Protein AF-A0A4Q5RK97-F1 (afdb_monomer_lite)

pLDDT: mean 91.71, std 7.42, range [58.69, 98.62]

Structure (mmCIF, N/CA/C/O backbone):
data_AF-A0A4Q5RK97-F1
#
_entry.id   AF-A0A4Q5RK97-F1
#
loop_
_atom_site.group_PDB
_atom_site.id
_atom_site.type_symbol
_atom_site.label_atom_id
_atom_site.label_alt_id
_atom_site.label_comp_id
_atom_site.label_asym_id
_atom_site.label_entity_id
_atom_site.label_seq_id
_atom_site.pdbx_PDB_ins_code
_atom_site.Cartn_x
_atom_site.Cartn_y
_atom_site.Cartn_z
_atom_site.occupancy
_atom_site.B_iso_or_equiv
_atom_site.auth_seq_id
_atom_site.auth_comp_id
_atom_site.auth_asym_id
_atom_site.auth_atom_id
_atom_site.pdbx_PDB_model_num
ATOM 1 N N . PHE A 1 1 ? -14.086 -3.048 24.360 1.00 92.25 1 PHE A N 1
ATOM 2 C CA . PHE A 1 1 ? -13.828 -1.598 24.345 1.00 92.25 1 PHE A CA 1
ATOM 3 C C . PHE A 1 1 ? -14.640 -0.960 25.454 1.00 92.25 1 PHE A C 1
ATOM 5 O O . PHE A 1 1 ? -15.737 -1.448 25.703 1.00 92.25 1 PHE A O 1
ATOM 12 N N . VAL A 1 2 ? -14.137 0.101 26.084 1.00 96.00 2 VAL A N 1
ATOM 13 C CA . VAL A 1 2 ? -14.993 1.064 26.801 1.00 96.00 2 VAL A CA 1
ATOM 14 C C . VAL A 1 2 ? -15.374 2.150 25.801 1.00 96.00 2 VAL A C 1
ATOM 16 O O . VAL A 1 2 ? -14.506 2.613 25.063 1.00 96.00 2 VAL A O 1
ATOM 19 N N . ILE A 1 3 ? -16.655 2.503 25.733 1.00 95.81 3 ILE A N 1
ATOM 20 C CA . ILE A 1 3 ? -17.158 3.592 24.890 1.00 95.81 3 ILE A CA 1
ATOM 21 C C . ILE A 1 3 ? -17.692 4.661 25.830 1.00 95.81 3 ILE A C 1
ATOM 23 O O . ILE A 1 3 ? -18.534 4.348 26.669 1.00 95.81 3 ILE A O 1
ATOM 27 N N . GLY A 1 4 ? -17.207 5.886 25.690 1.00 94.00 4 GLY A N 1
ATOM 28 C CA . GLY A 1 4 ? -17.603 6.987 26.557 1.00 94.00 4 GLY A CA 1
ATOM 29 C C . GLY A 1 4 ? -17.207 8.333 25.976 1.00 94.00 4 GLY A C 1
ATOM 30 O O . GLY A 1 4 ? -16.441 8.393 25.012 1.00 94.00 4 GLY A O 1
ATOM 31 N N . ASP A 1 5 ? -17.773 9.399 26.520 1.00 93.25 5 ASP A N 1
ATOM 32 C CA . ASP A 1 5 ? -17.570 10.779 26.079 1.00 93.25 5 ASP A CA 1
ATOM 33 C C . ASP A 1 5 ? -16.537 11.530 26.929 1.00 93.25 5 ASP A C 1
ATOM 35 O O . ASP A 1 5 ? -16.051 12.583 26.518 1.00 93.25 5 ASP A O 1
ATOM 39 N N . ARG A 1 6 ? -16.122 10.969 28.072 1.00 92.12 6 ARG A N 1
ATOM 40 C CA . ARG A 1 6 ? -15.153 11.584 28.984 1.00 92.12 6 ARG A CA 1
ATOM 41 C C . ARG A 1 6 ? -13.773 10.966 28.846 1.00 92.12 6 ARG A C 1
ATOM 43 O O . ARG A 1 6 ? -13.616 9.766 28.619 1.00 92.12 6 ARG A O 1
ATOM 50 N N . ILE A 1 7 ? -12.741 11.759 29.121 1.00 90.94 7 ILE A N 1
ATOM 51 C CA . ILE A 1 7 ? -11.369 11.234 29.201 1.00 90.94 7 ILE A CA 1
ATOM 52 C C . ILE A 1 7 ? -11.205 10.219 30.354 1.00 90.94 7 ILE A C 1
ATOM 54 O O . ILE A 1 7 ? -10.368 9.316 30.290 1.00 90.94 7 ILE A O 1
ATOM 58 N N . THR A 1 8 ? -12.056 10.285 31.383 1.00 92.56 8 THR A N 1
ATOM 59 C CA . THR A 1 8 ? -12.103 9.289 32.464 1.00 92.56 8 THR A CA 1
ATOM 60 C C . THR A 1 8 ? -12.578 7.913 31.990 1.00 92.56 8 THR A C 1
ATOM 62 O O . THR A 1 8 ? -12.157 6.906 32.558 1.00 92.56 8 THR A O 1
ATOM 65 N N . ASP A 1 9 ? -13.351 7.824 30.905 1.00 94.00 9 ASP A N 1
ATOM 66 C CA . ASP A 1 9 ? -13.709 6.544 30.281 1.00 94.00 9 ASP A CA 1
ATOM 67 C C . ASP A 1 9 ? -12.498 5.907 29.580 1.00 94.00 9 ASP A C 1
ATOM 69 O O . ASP A 1 9 ? -12.321 4.684 29.598 1.00 94.00 9 ASP A O 1
ATOM 73 N N . VAL A 1 10 ? -11.605 6.732 29.021 1.00 93.25 10 VAL A N 1
ATOM 74 C CA . VAL A 1 10 ? -10.314 6.280 28.474 1.00 93.25 10 VAL A CA 1
ATOM 75 C C . VAL A 1 10 ? -9.415 5.756 29.594 1.00 93.25 10 VAL A C 1
ATOM 77 O O . VAL A 1 10 ? -8.810 4.689 29.456 1.00 93.25 10 VAL A O 1
ATOM 80 N N . GLN A 1 11 ? -9.378 6.452 30.735 1.00 92.81 11 GLN A N 1
ATOM 81 C CA . GLN A 1 11 ? -8.688 5.979 31.937 1.00 92.81 11 GLN A CA 1
ATOM 82 C C . GLN A 1 11 ? -9.277 4.655 32.444 1.00 92.81 11 GLN A C 1
ATOM 84 O O . GLN A 1 11 ? -8.530 3.739 32.788 1.00 92.81 11 GLN A O 1
ATOM 89 N N . LEU A 1 12 ? -10.606 4.515 32.464 1.00 94.00 12 LEU A N 1
ATOM 90 C CA . LEU A 1 12 ? -11.263 3.262 32.830 1.00 94.00 12 LEU A CA 1
ATOM 91 C C . LEU A 1 12 ? -10.849 2.130 31.883 1.00 94.00 12 LEU A C 1
ATOM 93 O O . LEU A 1 12 ? -10.508 1.044 32.349 1.00 94.00 12 LEU A O 1
ATOM 97 N N . ALA A 1 13 ? -10.807 2.381 30.571 1.00 95.38 13 ALA A N 1
ATOM 98 C CA . ALA A 1 13 ? -10.341 1.399 29.595 1.00 95.38 13 ALA A CA 1
ATOM 99 C C . ALA A 1 13 ? -8.912 0.928 29.898 1.00 95.38 13 ALA A C 1
ATOM 101 O O . ALA A 1 13 ? -8.664 -0.281 29.926 1.00 95.38 13 ALA A O 1
ATOM 102 N N . LYS A 1 14 ? -8.007 1.876 30.193 1.00 94.00 14 LYS A N 1
ATOM 103 C CA . LYS A 1 14 ? -6.621 1.601 30.601 1.00 94.00 14 LYS A CA 1
ATOM 104 C C . LYS A 1 14 ? -6.581 0.711 31.840 1.00 94.00 14 LYS A C 1
ATOM 106 O O . LYS A 1 14 ? -5.914 -0.319 31.822 1.00 94.00 14 LYS A O 1
ATOM 111 N N . ASN A 1 15 ? -7.329 1.079 32.881 1.00 93.94 15 ASN A N 1
ATOM 112 C CA . ASN A 1 15 ? -7.384 0.346 34.148 1.00 93.94 15 ASN A CA 1
ATOM 113 C C . ASN A 1 15 ? -7.921 -1.082 33.969 1.00 93.94 15 ASN A C 1
ATOM 115 O O . ASN A 1 15 ? -7.490 -1.997 34.663 1.00 93.94 15 ASN A O 1
ATOM 119 N N . LEU A 1 16 ? -8.836 -1.280 33.016 1.00 95.56 16 LEU A N 1
ATOM 120 C CA . LEU A 1 16 ? -9.373 -2.590 32.646 1.00 95.56 16 LEU A CA 1
ATOM 121 C C . LEU A 1 16 ? -8.470 -3.375 31.675 1.00 95.56 16 LEU A C 1
ATOM 123 O O . LEU A 1 16 ? -8.806 -4.502 31.316 1.00 95.56 16 LEU A O 1
ATOM 127 N N . GLY A 1 17 ? -7.354 -2.800 31.213 1.00 93.69 17 GLY A N 1
ATOM 128 C CA . GLY A 1 17 ? -6.458 -3.431 30.240 1.00 93.69 17 GLY A CA 1
ATOM 129 C C . GLY A 1 17 ? -7.054 -3.563 28.834 1.00 93.69 17 GLY A C 1
ATOM 130 O O . GLY A 1 17 ? -6.635 -4.425 28.063 1.00 93.69 17 GLY A O 1
ATOM 131 N N . CYS A 1 18 ? -8.042 -2.736 28.480 1.00 94.69 18 CYS A N 1
ATOM 132 C CA . CYS A 1 18 ? -8.705 -2.763 27.176 1.00 94.69 18 CYS A CA 1
ATOM 133 C C . CYS A 1 18 ? -8.577 -1.418 26.436 1.00 94.69 18 CYS A C 1
ATOM 135 O O . CYS A 1 18 ? -8.040 -0.447 26.960 1.00 94.69 18 CYS A O 1
ATOM 137 N N . LYS A 1 19 ? -9.031 -1.357 25.177 1.00 94.81 19 LYS A N 1
ATOM 138 C CA . LYS A 1 19 ? -9.001 -0.125 24.367 1.00 94.81 19 LYS A CA 1
ATOM 139 C C . LYS A 1 19 ? -10.261 0.723 24.555 1.00 94.81 19 LYS A C 1
ATOM 141 O O . LYS A 1 19 ? -11.346 0.178 24.780 1.00 94.81 19 LYS A O 1
ATOM 146 N N . ALA A 1 20 ? -10.119 2.034 24.386 1.00 95.25 20 ALA A N 1
ATOM 147 C CA . ALA A 1 20 ? -11.217 2.996 24.452 1.00 95.25 20 ALA A CA 1
ATOM 148 C C . ALA A 1 20 ? -11.718 3.401 23.055 1.00 95.25 20 ALA A C 1
ATOM 150 O O . ALA A 1 20 ? -10.932 3.484 22.110 1.00 95.25 20 ALA A O 1
ATOM 151 N N . ILE A 1 21 ? -13.012 3.683 22.938 1.00 95.56 21 ILE A N 1
ATOM 152 C CA . ILE A 1 21 ? -13.597 4.474 21.853 1.00 95.56 21 ILE A CA 1
ATOM 153 C C . ILE A 1 21 ? -14.090 5.764 22.500 1.00 95.56 21 ILE A C 1
ATOM 155 O O . ILE A 1 21 ? -15.024 5.730 23.301 1.00 95.56 21 ILE A O 1
ATOM 159 N N . TRP A 1 22 ? -13.436 6.876 22.188 1.00 94.75 22 TRP A N 1
ATOM 160 C CA . TRP A 1 22 ? -13.721 8.160 22.808 1.00 94.75 22 TRP A CA 1
ATOM 161 C C . TRP A 1 22 ? -14.642 8.992 21.913 1.00 94.75 22 TRP A C 1
ATOM 163 O O . TRP A 1 22 ? -14.250 9.398 20.815 1.00 94.75 22 TRP A O 1
ATOM 173 N N . LEU A 1 23 ? -15.874 9.220 22.380 1.00 94.44 23 LEU A N 1
ATOM 174 C CA . LEU A 1 23 ? -16.843 10.129 21.773 1.00 94.44 23 LEU A CA 1
ATOM 175 C C . LEU A 1 23 ? -16.529 11.571 22.209 1.00 94.44 23 LEU A C 1
ATOM 177 O O . LEU A 1 23 ? -17.206 12.147 23.060 1.00 94.44 23 LEU A O 1
ATOM 181 N N . ASN A 1 24 ? -15.447 12.125 21.673 1.00 90.62 24 ASN A N 1
ATOM 182 C CA . ASN A 1 24 ? -14.877 13.394 22.102 1.00 90.62 24 ASN A CA 1
ATOM 183 C C . ASN A 1 24 ? -15.660 14.602 21.551 1.00 90.62 24 ASN A C 1
ATOM 185 O O . ASN A 1 24 ? -15.265 15.227 20.566 1.00 90.62 24 ASN A O 1
ATOM 189 N N . ASN A 1 25 ? -16.794 14.917 22.180 1.00 89.62 25 ASN A N 1
ATOM 190 C CA . ASN A 1 25 ? -17.551 16.145 21.905 1.00 89.62 25 ASN A CA 1
ATOM 191 C C . ASN A 1 25 ? -17.011 17.358 22.683 1.00 89.62 25 ASN A C 1
ATOM 193 O O . ASN A 1 25 ? -17.217 18.493 22.257 1.00 89.62 25 ASN A O 1
ATOM 197 N N . ASP A 1 26 ? -16.336 17.110 23.807 1.00 88.56 26 ASP A N 1
ATOM 198 C CA . ASP A 1 26 ? -15.700 18.110 24.665 1.00 88.56 26 ASP A CA 1
ATOM 199 C C . ASP A 1 26 ? -14.414 17.514 25.282 1.00 88.56 26 ASP A C 1
ATOM 201 O O . ASP A 1 26 ? -14.502 16.704 26.212 1.00 88.56 26 ASP A O 1
ATOM 205 N N . PRO A 1 27 ? -13.219 17.893 24.783 1.00 82.75 27 PRO A N 1
ATOM 206 C CA . PRO A 1 27 ? -11.948 17.325 25.237 1.00 82.75 27 PRO A CA 1
ATOM 207 C C . PRO A 1 27 ? -11.615 17.594 26.708 1.00 82.75 27 PRO A C 1
ATOM 209 O O . PRO A 1 27 ? -10.833 16.848 27.298 1.00 82.75 27 PRO A O 1
ATOM 212 N N . GLU A 1 28 ? -12.188 18.644 27.302 1.00 83.56 28 GLU A N 1
ATOM 213 C CA . GLU A 1 28 ? -11.919 19.043 28.689 1.00 83.56 28 GLU A CA 1
ATOM 214 C C . GLU A 1 28 ? -12.808 18.294 29.694 1.00 83.56 28 GLU A C 1
ATOM 216 O O . GLU A 1 28 ? -12.599 18.359 30.912 1.00 83.56 28 GLU A O 1
ATOM 221 N N . LEU A 1 29 ? -13.801 17.545 29.204 1.00 84.50 29 LEU A N 1
ATOM 222 C CA . LEU A 1 29 ? -14.784 16.876 30.041 1.00 84.50 29 LEU A CA 1
ATOM 223 C C . LEU A 1 29 ? -14.139 15.745 30.860 1.00 84.50 29 LEU A C 1
ATOM 225 O O . LEU A 1 29 ? -13.854 14.649 30.370 1.00 84.50 29 LEU A O 1
ATOM 229 N N . GLY A 1 30 ? -13.929 16.022 32.149 1.00 79.31 30 GLY A N 1
ATOM 230 C CA . GLY A 1 30 ? -13.267 15.116 33.092 1.00 79.31 30 GLY A CA 1
ATOM 231 C C . GLY A 1 30 ? -11.739 15.237 33.118 1.00 79.31 30 GLY A C 1
ATOM 232 O O . GLY A 1 30 ? -11.096 14.448 33.806 1.00 79.31 30 GLY A O 1
ATOM 233 N N . ALA A 1 31 ? -11.138 16.217 32.428 1.00 81.19 31 ALA A N 1
ATOM 234 C CA . ALA A 1 31 ? -9.681 16.390 32.380 1.00 81.19 31 ALA A CA 1
ATOM 235 C C . ALA A 1 31 ? -9.050 16.601 33.768 1.00 81.19 31 ALA A C 1
ATOM 237 O O . ALA A 1 31 ? -7.991 16.049 34.059 1.00 81.19 31 ALA A O 1
ATOM 238 N N . GLY A 1 32 ? -9.738 17.316 34.666 1.00 81.94 32 GLY A N 1
ATOM 239 C CA . GLY A 1 32 ? -9.288 17.529 36.048 1.00 81.94 32 GLY A CA 1
ATOM 240 C C . GLY A 1 32 ? -9.338 16.288 36.952 1.00 81.94 32 GLY A C 1
ATOM 241 O O . GLY A 1 32 ? -8.837 16.330 38.074 1.00 81.94 32 GLY A O 1
ATOM 242 N N . GLU A 1 33 ? -9.942 15.190 36.494 1.00 84.12 33 GLU A N 1
ATOM 243 C CA . GLU A 1 33 ? -10.096 13.946 37.261 1.00 84.12 33 GLU A CA 1
ATOM 244 C C . GLU A 1 33 ? -9.022 12.904 36.913 1.00 84.12 33 GLU A C 1
ATOM 246 O O . GLU A 1 33 ? -8.888 11.889 37.604 1.00 84.12 33 GLU A O 1
ATOM 251 N N . VAL A 1 34 ? -8.234 13.148 35.861 1.00 82.25 34 VAL A N 1
ATOM 252 C CA . VAL A 1 34 ? -7.231 12.203 35.373 1.00 82.25 34 VAL A CA 1
ATOM 253 C C . VAL A 1 34 ? -5.851 12.530 35.933 1.00 82.25 34 VAL A C 1
ATOM 255 O O . VAL A 1 34 ? -5.409 13.675 35.927 1.00 82.25 34 VAL A O 1
ATOM 258 N N . LYS A 1 35 ? -5.165 11.503 36.445 1.00 75.69 35 LYS A N 1
ATOM 259 C CA . LYS A 1 35 ? -3.825 11.625 37.049 1.00 75.69 35 LYS A CA 1
ATOM 260 C C . LYS A 1 35 ? -2.695 11.183 36.119 1.00 75.69 35 LYS A C 1
ATOM 262 O O . LYS A 1 35 ? -1.540 11.509 36.383 1.00 75.69 35 LYS A O 1
ATOM 267 N N . ASP A 1 36 ? -3.026 10.441 35.067 1.00 77.25 36 ASP A N 1
ATOM 268 C CA . ASP A 1 36 ? -2.059 9.908 34.111 1.00 77.25 36 ASP A CA 1
ATOM 269 C C . ASP A 1 36 ? -1.660 10.957 33.066 1.00 77.25 36 ASP A C 1
ATOM 271 O O . ASP A 1 36 ? -2.411 11.886 32.762 1.00 77.25 36 ASP A O 1
ATOM 275 N N . GLN A 1 37 ? -0.470 10.796 32.481 1.00 75.69 37 GLN A N 1
ATOM 276 C CA . GLN A 1 37 ? -0.012 11.664 31.397 1.00 75.69 37 GLN A CA 1
ATOM 277 C C . GLN A 1 37 ? -0.893 11.490 30.150 1.00 75.69 37 GLN A C 1
ATOM 279 O O . GLN A 1 37 ? -1.234 10.369 29.764 1.00 75.69 37 GLN A O 1
ATOM 284 N N . ALA A 1 38 ? -1.211 12.598 29.474 1.00 74.12 38 ALA A N 1
ATOM 285 C CA . ALA A 1 38 ? -2.080 12.608 28.293 1.00 74.12 38 ALA A CA 1
ATOM 286 C C . ALA A 1 38 ? -1.615 11.642 27.184 1.00 74.12 38 ALA A C 1
ATOM 288 O O . ALA A 1 38 ? -2.436 11.008 26.518 1.00 74.12 38 ALA A O 1
ATOM 289 N N . ASP A 1 39 ? -0.301 11.479 27.011 1.00 76.75 39 ASP A N 1
ATOM 290 C CA . ASP A 1 39 ? 0.265 10.595 25.989 1.00 76.75 39 ASP A CA 1
ATOM 291 C C . ASP A 1 39 ? 0.056 9.106 26.299 1.00 76.75 39 ASP A C 1
ATOM 293 O O . ASP A 1 39 ? -0.113 8.301 25.380 1.00 76.75 39 ASP A O 1
ATOM 297 N N . GLU A 1 40 ? -0.024 8.721 27.576 1.00 82.62 40 GLU A N 1
ATOM 298 C CA . GLU A 1 40 ? -0.337 7.340 27.949 1.00 82.62 40 GLU A CA 1
ATOM 299 C C . GLU A 1 40 ? -1.780 6.979 27.589 1.00 82.62 40 GLU A C 1
ATOM 301 O O . GLU A 1 40 ? -2.037 5.887 27.080 1.00 82.62 40 GLU A O 1
ATOM 306 N N . LEU A 1 41 ? -2.719 7.904 27.799 1.00 85.75 41 LEU A N 1
ATOM 307 C CA . LEU A 1 41 ? -4.137 7.702 27.490 1.00 85.75 41 LEU A CA 1
ATOM 308 C C . LEU A 1 41 ? -4.390 7.677 25.986 1.00 85.75 41 LEU A C 1
ATOM 310 O O . LEU A 1 41 ? -5.174 6.857 25.509 1.00 85.75 41 LEU A O 1
ATOM 314 N N . ARG A 1 42 ? -3.667 8.494 25.212 1.00 85.88 42 ARG A N 1
ATOM 315 C CA . ARG A 1 42 ? -3.742 8.471 23.743 1.00 85.88 42 ARG A CA 1
ATOM 316 C C . ARG A 1 42 ? -3.430 7.099 23.156 1.00 85.88 42 ARG A C 1
ATOM 318 O O . ARG A 1 42 ? -4.094 6.675 22.217 1.00 85.88 42 ARG A O 1
ATOM 325 N N . ASN A 1 43 ? -2.491 6.360 23.745 1.00 87.56 43 ASN A N 1
ATOM 326 C CA . ASN A 1 43 ? -2.153 5.006 23.295 1.00 87.56 43 ASN A CA 1
ATOM 327 C C . ASN A 1 43 ? -3.262 3.970 23.573 1.00 87.56 43 ASN A C 1
ATOM 329 O O . ASN A 1 43 ? -3.262 2.875 22.996 1.00 87.56 43 ASN A O 1
ATOM 333 N N . VAL A 1 44 ? -4.213 4.287 24.454 1.00 92.12 44 VAL A N 1
ATOM 334 C CA . VAL A 1 44 ? -5.353 3.429 24.818 1.00 92.12 44 VAL A CA 1
ATOM 335 C C . VAL A 1 44 ? -6.541 3.641 23.877 1.00 92.12 44 VAL A C 1
ATOM 337 O O . VAL A 1 44 ? -7.348 2.726 23.690 1.00 92.12 44 VAL A O 1
ATOM 340 N N . ILE A 1 45 ? -6.631 4.804 23.234 1.00 92.44 45 ILE A N 1
ATOM 341 C CA . ILE A 1 45 ? -7.719 5.149 22.321 1.00 92.44 45 ILE A CA 1
ATOM 342 C C . ILE A 1 45 ? -7.554 4.383 21.001 1.00 92.44 45 ILE A C 1
ATOM 344 O O . ILE A 1 45 ? -6.551 4.504 20.301 1.00 92.44 45 ILE A O 1
ATOM 348 N N . ALA A 1 46 ? -8.553 3.572 20.657 1.00 90.44 46 ALA A N 1
ATOM 349 C CA . ALA A 1 46 ? -8.639 2.882 19.371 1.00 90.44 46 ALA A CA 1
ATOM 350 C C . ALA A 1 46 ? -9.393 3.693 18.309 1.00 90.44 46 ALA A C 1
ATOM 352 O O . ALA A 1 46 ? -9.096 3.553 17.124 1.00 90.44 46 ALA A O 1
ATOM 353 N N . LEU A 1 47 ? -10.348 4.527 18.728 1.00 90.75 47 LEU A N 1
ATOM 354 C CA . LEU A 1 47 ? -11.075 5.465 17.877 1.00 90.75 47 LEU A CA 1
ATOM 355 C C . LEU A 1 47 ? -11.432 6.708 18.694 1.00 90.75 47 LEU A C 1
ATOM 357 O O . LEU A 1 47 ? -11.968 6.581 19.791 1.00 90.75 47 LEU A O 1
ATOM 361 N N . GLU A 1 48 ? -11.171 7.882 18.133 1.00 93.31 48 GLU A N 1
ATOM 362 C CA . GLU A 1 48 ? -11.638 9.173 18.638 1.00 93.31 48 GLU A CA 1
ATOM 363 C C . GLU A 1 48 ? -12.554 9.794 17.582 1.00 93.31 48 GLU A C 1
ATOM 365 O O . GLU A 1 48 ? -12.194 9.854 16.403 1.00 93.31 48 GLU A O 1
ATOM 370 N N . THR A 1 49 ? -13.761 10.198 17.968 1.00 93.12 49 THR A N 1
ATOM 371 C CA . THR A 1 49 ? -14.745 10.781 17.048 1.00 93.12 49 THR A CA 1
ATOM 372 C C . THR A 1 49 ? -15.796 11.579 17.811 1.00 93.12 49 THR A C 1
ATOM 374 O O . THR A 1 49 ? -15.991 11.350 18.993 1.00 93.12 49 THR A O 1
ATOM 377 N N . SER A 1 50 ? -16.510 12.475 17.138 1.00 94.25 50 SER A N 1
ATOM 378 C CA . SER A 1 50 ? -17.716 13.135 17.654 1.00 94.25 50 SER A CA 1
ATOM 379 C C . SER A 1 50 ? -19.012 12.520 17.101 1.00 94.25 50 SER A C 1
ATOM 381 O O . SER A 1 50 ? -20.110 12.983 17.402 1.00 94.25 50 SER A O 1
ATOM 383 N N . GLU A 1 51 ? -18.919 11.460 16.288 1.00 94.25 51 GLU A N 1
ATOM 384 C CA . GLU A 1 51 ? -20.057 10.901 15.555 1.00 94.25 51 GLU A CA 1
ATOM 385 C C . GLU A 1 51 ? -20.329 9.428 15.899 1.00 94.25 51 GLU A C 1
ATOM 387 O O . GLU A 1 51 ? -19.480 8.550 15.730 1.00 94.25 51 GLU A O 1
ATOM 392 N N . TRP A 1 52 ? -21.575 9.115 16.270 1.00 93.25 52 TRP A N 1
ATOM 393 C CA . TRP A 1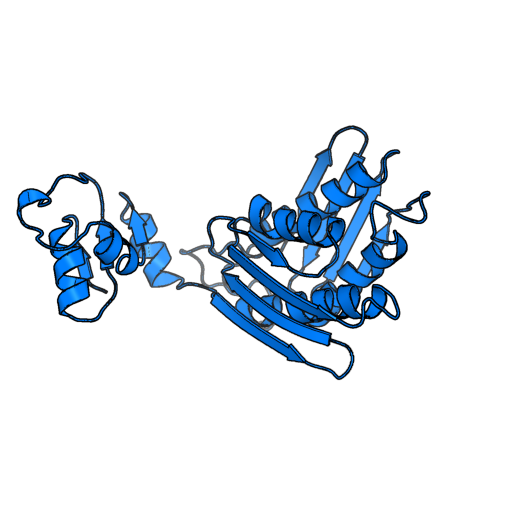 52 ? -22.022 7.731 16.494 1.00 93.25 52 TRP A CA 1
ATOM 394 C C . TRP A 1 52 ? -21.938 6.850 15.242 1.00 93.25 52 TRP A C 1
ATOM 396 O O . TRP A 1 52 ? -21.675 5.651 15.354 1.00 93.25 52 TRP A O 1
ATOM 406 N N . SER A 1 53 ? -22.126 7.431 14.054 1.00 91.38 53 SER A N 1
ATOM 407 C CA . SER A 1 53 ? -21.975 6.735 12.769 1.00 91.38 53 SER A CA 1
ATOM 408 C C . SER A 1 53 ? -20.578 6.122 12.641 1.00 91.38 53 SER A C 1
ATOM 410 O O . SER A 1 53 ? -20.450 4.947 12.311 1.00 91.38 53 SER A O 1
ATOM 412 N N . LYS A 1 54 ? -19.528 6.865 13.010 1.00 89.00 54 LYS A N 1
ATOM 413 C CA . LYS A 1 54 ? -18.133 6.407 12.967 1.00 89.00 54 LYS A CA 1
ATOM 414 C C . LYS A 1 54 ? -17.852 5.284 13.959 1.00 89.00 54 LYS A C 1
ATOM 416 O O . LYS A 1 54 ? -17.114 4.356 13.633 1.00 89.00 54 LYS A O 1
ATOM 421 N N . ILE A 1 55 ? -18.475 5.323 15.138 1.00 91.75 55 ILE A N 1
ATOM 422 C CA . ILE A 1 55 ? -18.398 4.231 16.119 1.00 91.75 55 ILE A CA 1
ATOM 423 C C . ILE A 1 55 ? -19.051 2.963 15.558 1.00 91.75 55 ILE A C 1
ATOM 425 O O . ILE A 1 55 ? -18.459 1.884 15.630 1.00 91.75 55 ILE A O 1
ATOM 429 N N . TYR A 1 56 ? -20.243 3.090 14.964 1.00 91.00 56 TYR A N 1
ATOM 430 C CA . TYR A 1 56 ? -20.924 1.971 14.314 1.00 91.00 56 TYR A CA 1
ATOM 431 C C . TYR A 1 56 ? -20.071 1.375 13.189 1.00 91.00 56 TYR A C 1
ATOM 433 O O . TYR A 1 56 ? -19.844 0.167 13.180 1.00 91.00 56 TYR A O 1
ATOM 441 N N . GLU A 1 57 ? -19.551 2.212 12.287 1.00 88.56 57 GLU A N 1
ATOM 442 C CA . GLU A 1 57 ? -18.664 1.801 11.193 1.00 88.56 57 GLU A CA 1
ATOM 443 C C . GLU A 1 57 ? -17.458 1.014 11.715 1.00 88.56 57 GLU A C 1
ATOM 445 O O . GLU A 1 57 ? -17.190 -0.092 11.247 1.00 88.56 57 GLU A O 1
ATOM 450 N N . PHE A 1 58 ? -16.768 1.546 12.725 1.00 88.00 58 PHE A N 1
ATOM 451 C CA . PHE A 1 58 ? -15.587 0.926 13.319 1.00 88.00 58 PHE A CA 1
ATOM 452 C C . PHE A 1 58 ? -15.883 -0.449 13.926 1.00 88.00 58 PHE A C 1
ATOM 454 O O . PHE A 1 58 ? -15.168 -1.415 13.653 1.00 88.00 58 PHE A O 1
ATOM 461 N N . LEU A 1 59 ? -16.952 -0.557 14.719 1.00 89.38 59 LEU A N 1
ATOM 462 C CA . LEU A 1 59 ? -17.345 -1.814 15.358 1.00 89.38 59 LEU A CA 1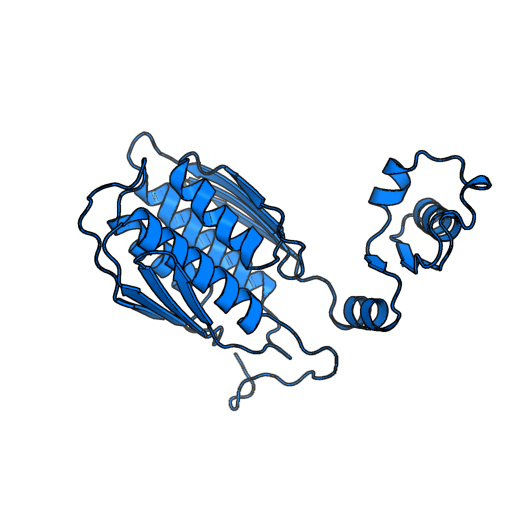
ATOM 463 C C . LEU A 1 59 ? -17.869 -2.838 14.346 1.00 89.38 59 LEU A C 1
ATOM 465 O O . LEU A 1 59 ? -17.637 -4.035 14.506 1.00 89.38 59 LEU A O 1
ATOM 469 N N . ARG A 1 60 ? -18.581 -2.378 13.312 1.00 86.88 60 ARG A N 1
ATOM 470 C CA . ARG A 1 60 ? -19.185 -3.238 12.291 1.00 86.88 60 ARG A CA 1
ATOM 471 C C . ARG A 1 60 ? -18.150 -3.805 11.332 1.00 86.88 60 ARG A C 1
ATOM 473 O O . ARG A 1 60 ? -18.239 -4.975 10.971 1.00 86.88 60 ARG A O 1
ATOM 480 N N . LEU A 1 61 ? -17.222 -2.966 10.885 1.00 84.12 61 LEU A N 1
ATOM 481 C CA . LEU A 1 61 ? -16.273 -3.308 9.834 1.00 84.12 61 LEU A CA 1
ATOM 482 C C . LEU A 1 61 ? -14.973 -3.904 10.389 1.00 84.12 61 LEU A C 1
ATOM 484 O O . LEU A 1 61 ? -14.350 -4.724 9.714 1.00 84.12 61 LEU A O 1
ATOM 488 N N . GLY A 1 62 ? -14.546 -3.510 11.592 1.00 81.81 62 GLY A N 1
ATOM 489 C CA . GLY A 1 62 ? -13.217 -3.843 12.109 1.00 81.81 62 GLY A CA 1
ATOM 490 C C . GLY A 1 62 ? -12.083 -3.235 11.267 1.00 81.81 62 GLY A C 1
ATOM 491 O O . GLY A 1 62 ? -12.303 -2.709 10.175 1.00 81.81 62 GLY A O 1
ATOM 492 N N . LEU A 1 63 ? -10.847 -3.301 11.764 1.00 80.44 63 LEU A N 1
ATOM 493 C CA . LEU A 1 63 ? -9.673 -2.776 11.055 1.00 80.44 63 LEU A CA 1
ATOM 494 C C . LEU A 1 63 ? -9.027 -3.853 10.178 1.00 80.44 63 LEU A C 1
ATOM 496 O O . LEU A 1 63 ? -8.736 -4.946 10.661 1.00 80.44 63 LEU A O 1
ATOM 500 N N . ARG A 1 64 ? -8.718 -3.519 8.921 1.00 91.31 64 ARG A N 1
ATOM 501 C CA . ARG A 1 64 ? -7.895 -4.360 8.038 1.00 91.31 64 ARG A CA 1
ATOM 502 C C . ARG A 1 64 ? -6.416 -4.049 8.231 1.00 91.31 64 ARG A C 1
A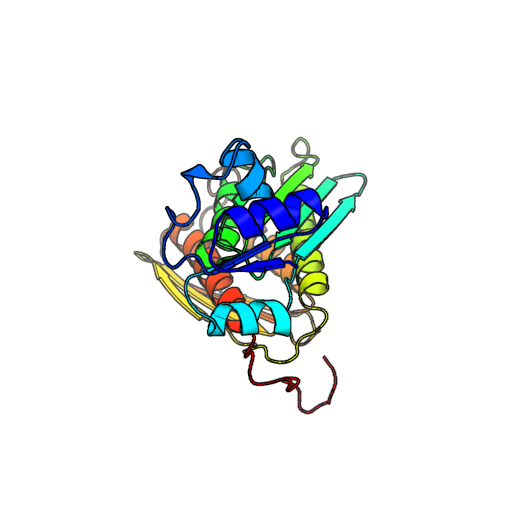TOM 504 O O . ARG A 1 64 ? -5.839 -3.239 7.502 1.00 91.31 64 ARG A O 1
ATOM 511 N N . LYS A 1 65 ? -5.836 -4.682 9.253 1.00 94.00 65 LYS A N 1
ATOM 512 C CA . LYS A 1 65 ? -4.417 -4.585 9.611 1.00 94.00 65 LYS A CA 1
ATOM 513 C C . LYS A 1 65 ? -3.706 -5.916 9.413 1.00 94.00 65 LYS A C 1
ATOM 515 O O . LYS A 1 65 ? -4.195 -6.936 9.887 1.00 94.00 65 LYS A O 1
ATOM 520 N N . VAL A 1 66 ? -2.549 -5.883 8.762 1.00 96.50 66 VAL A N 1
ATOM 521 C CA . VAL A 1 66 ? -1.710 -7.053 8.485 1.00 96.50 66 VAL A CA 1
ATOM 522 C C . VAL A 1 66 ? -0.248 -6.717 8.754 1.00 96.50 66 VAL A C 1
ATOM 524 O O . VAL A 1 66 ? 0.203 -5.611 8.459 1.00 96.50 66 VAL A O 1
ATOM 527 N N . VAL A 1 67 ? 0.479 -7.691 9.301 1.00 97.44 67 VAL A N 1
ATOM 528 C CA . VAL A 1 67 ? 1.944 -7.728 9.296 1.00 97.44 67 VAL A CA 1
ATOM 529 C C . VAL A 1 67 ? 2.347 -8.905 8.423 1.00 97.44 67 VAL A C 1
ATOM 531 O O . VAL A 1 67 ? 1.913 -10.025 8.684 1.00 97.44 67 VAL A O 1
ATOM 534 N N . HIS A 1 68 ? 3.138 -8.643 7.391 1.00 97.69 68 HIS A N 1
ATOM 535 C CA . HIS A 1 68 ? 3.610 -9.642 6.442 1.00 97.69 68 HIS A CA 1
ATOM 536 C C . HIS A 1 68 ? 5.133 -9.616 6.371 1.00 97.69 68 HIS A C 1
ATOM 538 O O . HIS A 1 68 ? 5.733 -8.541 6.329 1.00 97.69 68 HIS A O 1
ATOM 544 N N . GLU A 1 69 ? 5.748 -10.793 6.364 1.00 97.81 69 GLU A N 1
ATOM 545 C CA . GLU A 1 69 ? 7.196 -10.958 6.260 1.00 97.81 69 GLU A CA 1
ATOM 546 C C . GLU A 1 69 ? 7.511 -11.922 5.113 1.00 97.81 69 GLU A C 1
ATOM 548 O O . GLU A 1 69 ? 6.918 -12.999 5.016 1.00 97.81 69 GLU A O 1
ATOM 553 N N . ARG A 1 70 ? 8.448 -11.534 4.244 1.00 97.19 70 ARG A N 1
ATOM 554 C CA . ARG A 1 70 ? 8.936 -12.346 3.124 1.00 97.19 70 ARG A CA 1
ATOM 555 C C . ARG A 1 70 ? 10.456 -12.280 3.115 1.00 97.19 70 ARG A C 1
ATOM 557 O O . ARG A 1 70 ? 11.019 -11.201 2.968 1.00 97.19 70 ARG A O 1
ATOM 564 N N . ASN A 1 71 ? 11.101 -13.432 3.268 1.00 97.56 71 ASN A N 1
ATOM 565 C CA . ASN A 1 71 ? 12.554 -13.529 3.360 1.00 97.56 71 ASN A CA 1
ATOM 566 C C . ASN A 1 71 ? 13.074 -14.578 2.375 1.00 97.56 71 ASN A C 1
ATOM 568 O O . ASN A 1 71 ? 12.589 -15.712 2.362 1.00 97.56 71 ASN A O 1
ATOM 572 N N . THR A 1 72 ? 14.073 -14.197 1.590 1.00 97.25 72 THR A N 1
ATOM 573 C CA . THR A 1 72 ? 14.869 -15.059 0.713 1.00 97.25 72 THR A CA 1
ATOM 574 C C . THR A 1 72 ? 16.346 -14.935 1.104 1.00 97.25 72 THR A C 1
ATOM 576 O O . THR A 1 72 ? 16.680 -14.359 2.142 1.00 97.25 72 THR A O 1
ATOM 579 N N . ASN A 1 73 ? 17.242 -15.512 0.301 1.00 96.75 73 ASN A N 1
ATOM 580 C CA . ASN A 1 73 ? 18.679 -15.282 0.460 1.00 96.75 73 ASN A CA 1
ATOM 581 C C . ASN A 1 73 ? 19.126 -13.921 -0.108 1.00 96.75 73 ASN A C 1
ATOM 583 O O . ASN A 1 73 ? 20.221 -13.484 0.223 1.00 96.75 73 ASN A O 1
ATOM 587 N N . GLU A 1 74 ? 18.299 -13.286 -0.943 1.00 96.81 74 GLU A N 1
ATOM 588 C CA . GLU A 1 74 ? 18.574 -12.003 -1.609 1.00 96.81 74 GLU A CA 1
ATOM 589 C C . GLU A 1 74 ? 17.954 -10.842 -0.821 1.00 96.81 74 GLU A C 1
ATOM 591 O O . GLU A 1 74 ? 18.576 -9.797 -0.649 1.00 96.81 74 GLU A O 1
ATOM 596 N N . THR A 1 75 ? 16.746 -11.031 -0.270 1.00 98.06 75 THR A N 1
ATOM 597 C CA . THR A 1 75 ? 16.011 -9.961 0.415 1.00 98.06 75 THR A CA 1
ATOM 598 C C . THR A 1 75 ? 15.362 -10.399 1.730 1.00 98.06 75 THR A C 1
ATOM 600 O O . THR A 1 75 ? 14.927 -11.538 1.913 1.00 98.06 75 THR A O 1
ATOM 603 N N . GLN A 1 76 ? 15.255 -9.463 2.671 1.00 98.44 76 GLN A N 1
ATOM 604 C CA . GLN A 1 76 ? 14.472 -9.591 3.899 1.00 98.44 76 GLN A CA 1
ATOM 605 C C . GLN A 1 76 ? 13.490 -8.433 3.996 1.00 98.44 76 GLN A C 1
ATOM 607 O O . GLN A 1 76 ? 13.896 -7.269 4.065 1.00 98.44 76 GLN A O 1
ATOM 612 N N . ILE A 1 77 ? 12.195 -8.745 3.997 1.00 98.56 77 ILE A N 1
ATOM 613 C CA . ILE A 1 77 ? 11.139 -7.745 3.863 1.00 98.56 77 ILE A CA 1
ATOM 614 C C . ILE A 1 77 ? 10.115 -7.906 4.972 1.00 98.56 77 ILE A C 1
ATOM 616 O O . ILE A 1 77 ? 9.579 -8.992 5.198 1.00 98.56 77 ILE A O 1
ATOM 620 N N . LYS A 1 78 ? 9.784 -6.784 5.613 1.00 98.62 78 LYS A N 1
ATOM 621 C CA . LYS A 1 78 ? 8.682 -6.668 6.564 1.00 98.62 78 LYS A CA 1
ATOM 622 C C . LYS A 1 78 ? 7.756 -5.524 6.182 1.00 98.62 78 LYS A C 1
ATOM 624 O O . LYS A 1 78 ? 8.194 -4.384 6.023 1.00 98.62 78 LYS A O 1
ATOM 629 N N . ILE A 1 79 ? 6.463 -5.827 6.114 1.00 98.38 79 ILE A N 1
ATOM 630 C CA . ILE A 1 79 ? 5.403 -4.878 5.785 1.00 98.38 79 ILE A CA 1
ATOM 631 C C . ILE A 1 79 ? 4.356 -4.873 6.889 1.00 98.38 79 ILE A C 1
ATOM 633 O O . ILE A 1 79 ? 3.816 -5.912 7.254 1.00 98.38 79 ILE A O 1
ATOM 637 N N . GLU A 1 80 ? 4.026 -3.687 7.392 1.00 98.31 80 GLU A N 1
ATOM 638 C CA . GLU A 1 80 ? 2.875 -3.463 8.265 1.00 98.31 80 GLU A CA 1
ATOM 639 C C . GLU A 1 80 ? 1.886 -2.561 7.526 1.00 98.31 80 GLU A C 1
ATOM 641 O O . GLU A 1 80 ? 2.183 -1.399 7.239 1.00 98.31 80 GLU A O 1
ATOM 646 N N . LEU A 1 81 ? 0.714 -3.102 7.199 1.00 97.31 81 LEU A N 1
ATOM 647 C CA . LEU A 1 81 ? -0.309 -2.438 6.397 1.00 97.31 81 LEU A CA 1
ATOM 648 C C . LEU A 1 81 ? -1.594 -2.281 7.207 1.00 97.31 81 LEU A C 1
ATOM 650 O O . LEU A 1 81 ? -2.144 -3.255 7.712 1.00 97.31 81 LEU A O 1
ATOM 654 N N . ASN A 1 82 ? -2.112 -1.056 7.272 1.00 95.12 82 ASN A N 1
ATOM 655 C CA . ASN A 1 82 ? -3.465 -0.741 7.716 1.00 95.12 82 ASN A CA 1
ATOM 656 C C . ASN A 1 82 ? -4.234 -0.089 6.563 1.00 95.12 82 ASN A C 1
ATOM 658 O O . ASN A 1 82 ? -4.056 1.105 6.306 1.00 95.12 82 ASN A O 1
ATOM 662 N N . ILE A 1 83 ? -5.104 -0.849 5.894 1.00 93.12 83 ILE A N 1
ATOM 663 C CA . ILE A 1 83 ? -5.888 -0.345 4.752 1.00 93.12 83 ILE A CA 1
ATOM 664 C C . ILE A 1 83 ? -6.861 0.755 5.191 1.00 93.12 83 ILE A C 1
ATOM 666 O O . ILE A 1 83 ? -7.091 1.711 4.457 1.00 93.12 83 ILE A O 1
ATOM 670 N N . ASP A 1 84 ? -7.392 0.647 6.409 1.00 89.62 84 ASP A N 1
ATOM 671 C CA . ASP A 1 84 ? -8.327 1.605 7.007 1.00 89.62 84 ASP A CA 1
ATOM 672 C C . ASP A 1 84 ? -7.569 2.686 7.811 1.00 89.62 84 ASP A C 1
ATOM 674 O O . ASP A 1 84 ? -7.931 3.031 8.937 1.00 89.62 84 ASP A O 1
ATOM 678 N N . GLY A 1 85 ? -6.438 3.150 7.273 1.00 89.56 85 GLY A N 1
ATOM 679 C CA . GLY A 1 85 ? -5.503 4.048 7.945 1.00 89.56 85 GLY A CA 1
ATOM 680 C C . GLY A 1 85 ? -5.766 5.539 7.739 1.00 89.56 85 GLY A C 1
ATOM 681 O O . GLY A 1 85 ? -6.835 5.994 7.337 1.00 89.56 85 GLY A O 1
ATOM 682 N N . THR A 1 86 ? -4.743 6.334 8.044 1.00 88.81 86 THR A N 1
ATOM 683 C CA . THR A 1 86 ? -4.777 7.806 7.979 1.00 88.81 86 THR A CA 1
ATOM 684 C C . THR A 1 86 ? -3.872 8.383 6.891 1.00 88.81 86 THR A C 1
ATOM 686 O O . THR A 1 86 ? -4.003 9.559 6.524 1.00 88.81 86 THR A O 1
ATOM 689 N N . GLY A 1 87 ? -2.994 7.548 6.332 1.00 92.31 87 GLY A N 1
ATOM 690 C CA . GLY A 1 87 ? -2.022 7.925 5.312 1.00 92.31 87 GLY A CA 1
ATOM 691 C C . GLY A 1 87 ? -0.602 8.106 5.845 1.00 92.31 87 GLY A C 1
ATOM 692 O O . GLY A 1 87 ? 0.140 8.907 5.276 1.00 92.31 87 GLY A O 1
ATOM 693 N N . LYS A 1 88 ? -0.243 7.458 6.964 1.00 94.50 88 LYS A N 1
ATOM 694 C CA . LYS A 1 88 ? 1.112 7.514 7.537 1.00 94.50 88 LYS A CA 1
ATOM 695 C C . LYS A 1 88 ? 2.028 6.514 6.826 1.00 94.50 88 LYS A C 1
ATOM 697 O O . LYS A 1 88 ? 1.758 5.320 6.871 1.00 94.50 88 LYS A O 1
ATOM 702 N N . GLY A 1 89 ? 3.112 6.995 6.222 1.00 95.69 89 GLY A N 1
ATOM 703 C CA . GLY A 1 89 ? 4.156 6.170 5.606 1.00 95.69 89 GLY A CA 1
ATOM 704 C C . GLY A 1 89 ? 5.426 6.134 6.457 1.00 95.69 89 GLY A C 1
ATOM 705 O O . GLY A 1 89 ? 5.798 7.152 7.040 1.00 95.69 89 GLY A O 1
ATOM 706 N N . ARG A 1 90 ? 6.073 4.969 6.554 1.00 97.69 90 ARG A N 1
ATOM 707 C CA . ARG A 1 90 ? 7.448 4.803 7.059 1.00 97.69 90 ARG A CA 1
ATOM 708 C C . ARG A 1 90 ? 8.152 3.772 6.189 1.00 97.69 90 ARG A C 1
ATOM 710 O O . ARG A 1 90 ? 7.993 2.573 6.416 1.00 97.69 90 ARG A O 1
ATOM 717 N N . ILE A 1 91 ? 8.852 4.241 5.168 1.00 98.31 91 ILE A N 1
ATOM 718 C CA . ILE A 1 91 ? 9.389 3.388 4.113 1.00 98.31 91 ILE A CA 1
ATOM 719 C C . ILE A 1 91 ? 10.912 3.435 4.166 1.00 98.31 91 ILE A C 1
ATOM 721 O O . ILE A 1 91 ? 11.487 4.513 4.280 1.00 98.31 91 ILE A O 1
ATOM 725 N N . TYR A 1 92 ? 11.531 2.257 4.143 1.00 98.25 92 TYR A N 1
ATOM 726 C CA . TYR A 1 92 ? 12.978 2.090 4.119 1.00 98.25 92 TYR A CA 1
ATOM 727 C C . TYR A 1 92 ? 13.311 0.903 3.216 1.00 98.25 92 TYR A C 1
ATOM 729 O O . TYR A 1 92 ? 13.275 -0.241 3.674 1.00 98.25 92 TYR A O 1
ATOM 737 N N . THR A 1 93 ? 13.588 1.166 1.940 1.00 98.06 93 THR A N 1
ATOM 738 C CA . THR A 1 93 ? 14.003 0.134 0.970 1.00 98.06 93 THR A CA 1
ATOM 739 C C . THR A 1 93 ? 15.489 0.176 0.646 1.00 98.06 93 THR A C 1
ATOM 741 O O . THR A 1 93 ? 16.015 -0.781 0.092 1.00 98.06 93 THR A O 1
ATOM 744 N N . GLY A 1 94 ? 16.161 1.277 0.993 1.00 96.88 94 GLY A N 1
ATOM 745 C CA . GLY A 1 94 ? 17.534 1.548 0.572 1.00 96.88 94 GLY A CA 1
ATOM 746 C C . GLY A 1 94 ? 17.634 2.287 -0.767 1.00 96.88 94 GLY A C 1
ATOM 747 O O . GLY A 1 94 ? 18.734 2.684 -1.131 1.00 96.88 94 GLY A O 1
ATOM 748 N N . ILE A 1 95 ? 16.509 2.538 -1.454 1.00 97.62 95 ILE A N 1
ATOM 749 C CA . ILE A 1 95 ? 16.447 3.270 -2.728 1.00 97.62 95 ILE A CA 1
ATOM 750 C C . ILE A 1 95 ? 15.567 4.511 -2.539 1.00 97.62 95 ILE A C 1
ATOM 752 O O . ILE A 1 95 ? 14.343 4.411 -2.410 1.00 97.62 95 ILE A O 1
ATOM 756 N N . GLY A 1 96 ? 16.167 5.706 -2.550 1.00 97.06 96 GLY A N 1
ATOM 757 C CA . GLY A 1 96 ? 15.481 6.925 -2.101 1.00 97.06 96 GLY A CA 1
ATOM 758 C C . GLY A 1 96 ? 14.268 7.305 -2.958 1.00 97.06 96 GLY A C 1
ATOM 759 O O . GLY A 1 96 ? 13.231 7.730 -2.443 1.00 97.06 96 GLY A O 1
ATOM 760 N N . PHE A 1 97 ? 14.364 7.114 -4.277 1.00 96.56 97 PHE A N 1
ATOM 761 C CA . PHE A 1 97 ? 13.248 7.390 -5.185 1.00 96.56 97 PHE A CA 1
ATOM 762 C C . PHE A 1 97 ? 12.095 6.390 -5.007 1.00 96.56 97 PHE A C 1
ATOM 764 O O . PHE A 1 97 ? 10.925 6.773 -5.055 1.00 96.56 97 PHE A O 1
ATOM 771 N N . PHE A 1 98 ? 12.411 5.119 -4.753 1.00 98.12 98 PHE A N 1
ATOM 772 C CA . PHE A 1 98 ? 11.400 4.088 -4.537 1.00 98.12 98 PHE A CA 1
ATOM 773 C C . PHE A 1 98 ? 10.663 4.297 -3.209 1.00 98.12 98 PHE A C 1
ATOM 775 O O . PHE A 1 98 ? 9.432 4.222 -3.177 1.00 98.12 98 PHE A O 1
ATOM 782 N N . ASP A 1 99 ? 11.388 4.678 -2.151 1.00 98.19 99 ASP A N 1
ATOM 783 C CA . ASP A 1 99 ? 10.800 5.065 -0.865 1.00 98.19 99 ASP A CA 1
ATOM 784 C C . ASP A 1 99 ? 9.768 6.183 -1.048 1.00 98.19 99 ASP A C 1
ATOM 786 O O . ASP A 1 99 ? 8.614 6.058 -0.624 1.00 98.19 99 ASP A O 1
ATOM 790 N N . HIS A 1 100 ? 10.145 7.233 -1.783 1.00 96.81 100 HIS A N 1
ATOM 791 C CA . HIS A 1 100 ? 9.262 8.353 -2.096 1.00 96.81 100 HIS A CA 1
ATOM 792 C C . HIS A 1 100 ? 7.994 7.926 -2.862 1.00 96.81 100 HIS A C 1
ATOM 794 O O . HIS A 1 100 ? 6.902 8.438 -2.590 1.00 96.81 100 HIS A O 1
ATOM 800 N N . MET A 1 101 ? 8.107 6.976 -3.797 1.00 97.56 101 MET A N 1
ATOM 801 C CA . MET A 1 101 ? 6.964 6.450 -4.553 1.00 97.56 101 MET A CA 1
ATOM 802 C C . MET A 1 101 ? 6.019 5.611 -3.681 1.00 97.56 101 MET A C 1
ATOM 804 O O . MET A 1 101 ? 4.798 5.780 -3.741 1.00 97.56 101 MET A O 1
ATOM 808 N N . LEU A 1 102 ? 6.553 4.753 -2.811 1.00 97.62 102 LEU A N 1
ATOM 809 C CA . LEU A 1 102 ? 5.759 3.957 -1.869 1.00 97.62 102 LEU A CA 1
ATOM 810 C C . LEU A 1 102 ? 5.039 4.838 -0.832 1.00 97.62 102 LEU A C 1
ATOM 812 O O . LEU A 1 102 ? 3.896 4.555 -0.458 1.00 97.62 102 LEU A O 1
ATOM 816 N N . GLU A 1 103 ? 5.637 5.958 -0.420 1.00 96.81 103 GLU A N 1
ATOM 817 C CA . GLU A 1 103 ? 4.964 6.958 0.418 1.00 96.81 103 GLU A CA 1
ATOM 818 C C . GLU A 1 103 ? 3.726 7.563 -0.263 1.00 96.81 103 GLU A C 1
ATOM 820 O O . GLU A 1 103 ? 2.724 7.835 0.415 1.00 96.81 103 GLU A O 1
ATOM 825 N N . GLN A 1 104 ? 3.733 7.712 -1.597 1.00 95.50 104 GLN A N 1
ATOM 826 C CA . GLN A 1 104 ? 2.554 8.180 -2.335 1.00 95.50 104 GLN A CA 1
ATOM 827 C C . GLN A 1 104 ? 1.373 7.215 -2.170 1.00 95.50 104 GLN A C 1
ATOM 829 O O . GLN A 1 104 ? 0.232 7.669 -2.024 1.00 95.50 104 GLN A O 1
ATOM 834 N N . ILE A 1 105 ? 1.635 5.901 -2.118 1.00 95.94 105 ILE A N 1
ATOM 835 C CA . ILE A 1 105 ? 0.610 4.871 -1.884 1.00 95.94 105 ILE A CA 1
ATOM 836 C C . ILE A 1 105 ? -0.065 5.102 -0.532 1.00 95.94 105 ILE A C 1
ATOM 838 O O . ILE A 1 105 ? -1.291 5.227 -0.468 1.00 95.94 105 ILE A O 1
ATOM 842 N N . ALA A 1 106 ? 0.725 5.251 0.535 1.00 95.31 106 ALA A N 1
ATOM 843 C CA . ALA A 1 106 ? 0.208 5.527 1.872 1.00 95.31 106 ALA A CA 1
ATOM 844 C C . ALA A 1 106 ? -0.621 6.822 1.888 1.00 95.31 106 ALA A C 1
ATOM 846 O O . ALA A 1 106 ? -1.807 6.839 2.247 1.00 95.31 106 ALA A O 1
ATOM 847 N N . ARG A 1 107 ? -0.014 7.920 1.423 1.00 93.31 107 ARG A N 1
ATOM 848 C CA . ARG A 1 107 ? -0.569 9.272 1.522 1.00 93.31 107 ARG A CA 1
ATOM 849 C C . ARG A 1 107 ? -1.868 9.433 0.740 1.00 93.31 107 ARG A C 1
ATOM 851 O O . ARG A 1 107 ? -2.862 9.935 1.279 1.00 93.31 107 ARG A O 1
ATOM 858 N N . HIS A 1 108 ? -1.868 9.031 -0.527 1.00 92.06 108 HIS A N 1
ATOM 859 C CA . HIS A 1 108 ? -3.002 9.231 -1.427 1.00 92.06 108 HIS A CA 1
ATOM 860 C C . HIS A 1 108 ? -4.054 8.126 -1.291 1.00 92.06 108 HIS A C 1
ATOM 862 O O . HIS A 1 108 ? -5.246 8.410 -1.487 1.00 92.06 108 HIS A O 1
ATOM 868 N N . GLY A 1 109 ? -3.627 6.933 -0.866 1.00 91.50 109 GLY A N 1
ATOM 869 C CA . GLY A 1 109 ? -4.470 5.784 -0.560 1.00 91.50 109 GLY A CA 1
ATOM 870 C C . GLY A 1 109 ? -5.188 5.872 0.787 1.00 91.50 109 GLY A C 1
ATOM 871 O O . GLY A 1 109 ? -6.173 5.169 0.987 1.00 91.50 109 GLY A O 1
ATOM 872 N N . LYS A 1 110 ? -4.762 6.782 1.680 1.00 92.12 110 LYS A N 1
ATOM 873 C CA . LYS A 1 110 ? -5.274 6.900 3.060 1.00 92.12 110 LYS A CA 1
ATOM 874 C C . LYS A 1 110 ? -5.130 5.590 3.843 1.00 92.12 110 LYS A C 1
ATOM 876 O O . LYS A 1 110 ? -6.020 5.198 4.583 1.00 92.12 110 LYS A O 1
ATOM 881 N N . MET A 1 111 ? -3.972 4.959 3.702 1.00 93.94 111 MET A N 1
ATOM 882 C CA . MET A 1 111 ? -3.585 3.751 4.427 1.00 93.94 111 MET A CA 1
ATOM 883 C C . MET A 1 111 ? -2.317 4.025 5.229 1.00 93.94 111 MET A C 1
ATOM 885 O O . MET A 1 111 ? -1.494 4.843 4.818 1.00 93.94 111 MET A O 1
ATOM 889 N N . ASP A 1 112 ? -2.168 3.381 6.383 1.00 96.25 112 ASP A N 1
ATOM 890 C CA . ASP A 1 112 ? -0.897 3.440 7.104 1.00 96.25 112 ASP A CA 1
ATOM 891 C C . ASP A 1 112 ? -0.020 2.285 6.620 1.00 96.25 112 ASP A C 1
ATOM 893 O O . ASP A 1 112 ? -0.483 1.145 6.567 1.00 96.25 112 ASP A O 1
ATOM 897 N N . LEU A 1 113 ? 1.217 2.588 6.239 1.00 97.81 113 LEU A N 1
ATOM 898 C CA . LEU A 1 113 ? 2.123 1.648 5.593 1.00 97.81 113 LEU A CA 1
ATOM 899 C C . LEU A 1 113 ? 3.528 1.804 6.170 1.00 97.81 113 LEU A C 1
ATOM 901 O O . LEU A 1 113 ? 4.127 2.877 6.097 1.00 97.81 113 LEU A O 1
ATOM 905 N N . THR A 1 114 ? 4.049 0.724 6.739 1.00 98.56 114 THR A N 1
ATOM 906 C CA . THR A 1 114 ? 5.466 0.599 7.089 1.00 98.56 114 THR A CA 1
ATOM 907 C C . THR A 1 114 ? 6.076 -0.479 6.213 1.00 98.56 114 THR A C 1
ATOM 909 O O . THR A 1 114 ? 5.543 -1.583 6.169 1.00 98.56 114 THR A O 1
ATOM 912 N N . ILE A 1 115 ? 7.176 -0.167 5.535 1.00 98.44 115 ILE A N 1
ATOM 913 C CA . ILE A 1 115 ? 7.947 -1.125 4.739 1.00 98.44 115 ILE A CA 1
ATOM 914 C C . ILE A 1 115 ? 9.396 -1.027 5.187 1.00 98.44 115 ILE A C 1
ATOM 916 O O . ILE A 1 115 ? 9.953 0.067 5.288 1.00 98.44 115 ILE A O 1
ATOM 920 N N . ARG A 1 116 ? 9.992 -2.180 5.471 1.00 98.62 116 ARG A N 1
ATOM 921 C CA . ARG A 1 116 ? 11.426 -2.330 5.684 1.00 98.62 116 ARG A CA 1
ATOM 922 C C . ARG A 1 116 ? 11.918 -3.426 4.762 1.00 98.62 116 ARG A C 1
ATOM 924 O O . ARG A 1 116 ? 11.492 -4.567 4.928 1.00 98.62 116 ARG A O 1
ATOM 931 N N . THR A 1 117 ? 12.806 -3.067 3.850 1.00 98.31 117 THR A N 1
ATOM 932 C CA . THR A 1 117 ? 13.492 -4.003 2.967 1.00 98.31 117 THR A CA 1
ATOM 933 C C . THR A 1 117 ? 14.987 -3.901 3.224 1.00 98.31 117 THR A C 1
ATOM 935 O O . THR A 1 117 ? 15.543 -2.807 3.284 1.00 98.31 117 THR A O 1
ATOM 938 N N . ASN A 1 118 ? 15.619 -5.052 3.410 1.00 98.19 118 ASN A N 1
ATOM 939 C CA . ASN A 1 118 ? 17.062 -5.213 3.356 1.00 98.19 118 ASN A CA 1
ATOM 940 C C . ASN A 1 118 ? 17.358 -6.136 2.176 1.00 98.19 118 ASN A C 1
ATOM 942 O O . ASN A 1 118 ? 16.991 -7.309 2.240 1.00 98.19 118 ASN A O 1
ATOM 946 N N . GLY A 1 119 ? 17.935 -5.601 1.106 1.00 97.00 119 GLY A N 1
ATOM 947 C CA . GLY A 1 119 ? 18.241 -6.348 -0.110 1.00 97.00 119 GLY A CA 1
ATOM 948 C C . GLY A 1 119 ? 19.695 -6.186 -0.535 1.00 97.00 119 GLY A C 1
ATOM 949 O O . GLY A 1 119 ? 20.433 -5.376 0.027 1.00 97.00 119 GLY A O 1
ATOM 950 N N . ASP A 1 120 ? 20.077 -6.969 -1.529 1.00 96.50 120 ASP A N 1
ATOM 951 C CA . ASP A 1 120 ? 21.409 -7.105 -2.122 1.00 96.50 120 ASP A CA 1
ATOM 952 C C . ASP A 1 120 ? 21.749 -5.982 -3.118 1.00 96.50 120 ASP A C 1
ATOM 954 O O . ASP A 1 120 ? 22.172 -6.228 -4.247 1.00 96.50 120 ASP A O 1
ATOM 958 N N . LEU A 1 121 ? 21.602 -4.724 -2.686 1.00 96.50 121 LEU A N 1
ATOM 959 C CA . LEU A 1 121 ? 21.850 -3.528 -3.509 1.00 96.50 121 LEU A CA 1
ATOM 960 C C . LEU A 1 121 ? 23.294 -3.408 -4.034 1.00 96.50 121 LEU A C 1
ATOM 962 O O . LEU A 1 121 ? 23.574 -2.573 -4.892 1.00 96.50 121 LEU A O 1
ATOM 966 N N . GLU A 1 122 ? 24.231 -4.206 -3.521 1.00 95.88 122 GLU A N 1
ATOM 967 C CA . GLU A 1 122 ? 25.577 -4.345 -4.075 1.00 95.88 122 GLU A CA 1
ATOM 968 C C . GLU A 1 122 ? 25.633 -5.103 -5.413 1.00 95.88 122 GLU A C 1
ATOM 970 O O . GLU A 1 122 ? 26.638 -4.984 -6.120 1.00 95.88 122 GLU A O 1
ATOM 975 N N . ILE A 1 123 ? 24.599 -5.886 -5.741 1.00 95.56 123 ILE A N 1
ATOM 976 C CA . ILE A 1 123 ? 24.432 -6.559 -7.034 1.00 95.56 123 ILE A CA 1
ATOM 977 C C . ILE A 1 123 ? 23.732 -5.593 -7.991 1.00 95.56 123 ILE A C 1
ATOM 979 O O . ILE A 1 123 ? 24.363 -5.106 -8.929 1.00 95.56 123 ILE A O 1
ATOM 983 N N . ASP A 1 124 ? 22.458 -5.305 -7.718 1.00 94.38 124 ASP A N 1
ATOM 984 C CA . ASP A 1 124 ? 21.629 -4.277 -8.346 1.00 94.38 124 ASP A CA 1
ATOM 985 C C . ASP A 1 124 ? 20.352 -4.037 -7.508 1.00 94.38 124 ASP A C 1
ATOM 987 O O . ASP A 1 124 ? 20.141 -4.620 -6.444 1.00 94.38 124 ASP A O 1
ATOM 991 N N . GLU A 1 125 ? 19.481 -3.141 -7.964 1.00 96.06 125 GLU A N 1
ATOM 992 C CA . GLU A 1 125 ? 18.196 -2.848 -7.324 1.00 96.06 125 GLU A CA 1
ATOM 993 C C . GLU A 1 125 ? 17.061 -3.839 -7.642 1.00 96.06 125 GLU A C 1
ATOM 995 O O . GLU A 1 125 ? 15.966 -3.708 -7.075 1.00 96.06 125 GLU A O 1
ATOM 1000 N N . HIS A 1 126 ? 17.279 -4.811 -8.535 1.00 97.75 126 HIS A N 1
ATOM 1001 C CA . HIS A 1 126 ? 16.216 -5.613 -9.138 1.00 97.75 126 HIS A CA 1
ATOM 1002 C C . HIS A 1 126 ? 15.453 -6.417 -8.092 1.00 97.75 126 HIS A C 1
ATOM 1004 O O . HIS A 1 126 ? 14.241 -6.233 -7.932 1.00 97.75 126 HIS A O 1
ATOM 1010 N N . HIS A 1 127 ? 16.160 -7.269 -7.341 1.00 97.19 127 HIS A N 1
ATOM 1011 C CA . HIS A 1 127 ? 15.546 -8.131 -6.331 1.00 97.19 127 HIS A CA 1
ATOM 1012 C C . HIS A 1 127 ? 14.867 -7.296 -5.244 1.00 97.19 127 HIS A C 1
ATOM 1014 O O . HIS A 1 127 ? 13.741 -7.587 -4.841 1.00 97.19 127 HIS A O 1
ATOM 1020 N N . THR A 1 128 ? 15.503 -6.198 -4.821 1.00 97.81 128 THR A N 1
ATOM 1021 C CA . THR A 1 128 ? 14.953 -5.277 -3.816 1.00 97.81 128 THR A CA 1
ATOM 1022 C C . THR A 1 128 ? 13.598 -4.710 -4.245 1.00 97.81 128 THR A C 1
ATOM 1024 O O . THR A 1 128 ? 12.646 -4.722 -3.455 1.00 97.81 128 THR A O 1
ATOM 1027 N N . ILE A 1 129 ? 13.473 -4.229 -5.485 1.00 97.75 129 ILE A N 1
ATOM 1028 C CA . ILE A 1 129 ? 12.226 -3.642 -5.997 1.00 97.75 129 ILE A CA 1
ATOM 1029 C C . ILE A 1 129 ? 11.179 -4.727 -6.269 1.00 97.75 129 ILE A C 1
ATOM 1031 O O . ILE A 1 129 ? 10.018 -4.572 -5.869 1.00 97.75 129 ILE A O 1
ATOM 1035 N N . GLU A 1 130 ? 11.576 -5.817 -6.932 1.00 97.06 130 GLU A N 1
ATOM 1036 C CA . GLU A 1 130 ? 10.688 -6.921 -7.297 1.00 97.06 130 GLU A CA 1
ATOM 1037 C C . GLU A 1 130 ? 10.054 -7.542 -6.053 1.00 97.06 130 GLU A C 1
ATOM 1039 O O . GLU A 1 130 ? 8.824 -7.562 -5.924 1.00 97.06 130 GLU A O 1
ATOM 1044 N N . ASP A 1 131 ? 10.881 -7.991 -5.109 1.00 97.50 131 ASP A N 1
ATOM 1045 C CA . ASP A 1 131 ? 10.423 -8.700 -3.921 1.00 97.50 131 ASP A CA 1
ATOM 1046 C C . ASP A 1 131 ? 9.612 -7.786 -2.997 1.00 97.50 131 ASP A C 1
ATOM 1048 O O . ASP A 1 131 ? 8.641 -8.240 -2.382 1.00 97.50 131 ASP A O 1
ATOM 1052 N N . THR A 1 132 ? 9.936 -6.486 -2.938 1.00 98.12 132 THR A N 1
ATOM 1053 C CA . THR A 1 132 ? 9.105 -5.494 -2.231 1.00 98.12 132 THR A CA 1
ATOM 1054 C C . THR A 1 132 ? 7.726 -5.383 -2.879 1.00 98.12 132 THR A C 1
ATOM 1056 O O . THR A 1 132 ? 6.718 -5.330 -2.171 1.00 98.12 132 THR A O 1
ATOM 1059 N N . GLY A 1 133 ? 7.652 -5.403 -4.214 1.00 95.12 133 GLY A N 1
ATOM 1060 C CA . GLY A 1 133 ? 6.393 -5.448 -4.958 1.00 95.12 133 GLY A CA 1
ATOM 1061 C C . GLY A 1 133 ? 5.564 -6.696 -4.641 1.00 95.12 133 GLY A C 1
ATOM 1062 O O . GLY A 1 133 ? 4.370 -6.574 -4.352 1.00 95.12 133 GLY A O 1
ATOM 1063 N N . ILE A 1 134 ? 6.196 -7.877 -4.623 1.00 95.81 134 ILE A N 1
ATOM 1064 C CA . ILE A 1 134 ? 5.545 -9.152 -4.271 1.00 95.81 134 ILE A CA 1
ATOM 1065 C C . ILE A 1 134 ? 5.006 -9.096 -2.842 1.00 95.81 134 ILE A C 1
ATOM 1067 O O . ILE A 1 134 ? 3.808 -9.290 -2.628 1.00 95.81 134 ILE A O 1
ATOM 1071 N N . ALA A 1 135 ? 5.869 -8.788 -1.871 1.00 97.81 135 ALA A N 1
ATOM 1072 C CA . ALA A 1 135 ? 5.507 -8.757 -0.460 1.00 97.81 135 ALA A CA 1
ATOM 1073 C C . ALA A 1 135 ? 4.383 -7.745 -0.194 1.00 97.81 135 ALA A C 1
ATOM 1075 O O . ALA A 1 135 ? 3.456 -8.021 0.572 1.00 97.81 135 ALA A O 1
ATOM 1076 N N . LEU A 1 136 ? 4.422 -6.579 -0.849 1.00 97.19 136 LEU A N 1
ATOM 1077 C CA . LEU A 1 136 ? 3.360 -5.587 -0.728 1.00 97.19 136 LEU A CA 1
ATOM 1078 C C . LEU A 1 136 ? 2.048 -6.132 -1.293 1.00 97.19 136 LEU A C 1
ATOM 1080 O O . LEU A 1 136 ? 1.021 -6.056 -0.619 1.00 97.19 136 LEU A O 1
ATOM 1084 N N . GLY A 1 137 ? 2.076 -6.731 -2.485 1.00 91.88 137 GLY A N 1
ATOM 1085 C CA . GLY A 1 137 ? 0.908 -7.378 -3.078 1.00 91.88 137 GLY A CA 1
ATOM 1086 C C . GLY A 1 137 ? 0.304 -8.451 -2.163 1.00 91.88 137 GLY A C 1
ATOM 1087 O O . GLY A 1 137 ? -0.905 -8.457 -1.926 1.00 91.88 137 GLY A O 1
ATOM 1088 N N . GLU A 1 138 ? 1.137 -9.312 -1.582 1.00 96.56 138 GLU A N 1
ATOM 1089 C CA . GLU A 1 138 ? 0.718 -10.353 -0.636 1.00 96.56 138 GLU A CA 1
ATOM 1090 C C . GLU A 1 138 ? 0.080 -9.766 0.633 1.00 96.56 138 GLU A C 1
ATOM 1092 O O . GLU A 1 138 ? -0.970 -10.247 1.070 1.00 96.56 138 GLU A O 1
ATOM 1097 N N . ALA A 1 139 ? 0.649 -8.692 1.194 1.00 95.12 139 ALA A N 1
ATOM 1098 C CA . ALA A 1 139 ? 0.074 -7.990 2.342 1.00 95.12 139 ALA A CA 1
ATOM 1099 C C . ALA A 1 139 ? -1.321 -7.425 2.022 1.00 95.12 139 ALA A C 1
ATOM 1101 O O . ALA A 1 139 ? -2.241 -7.528 2.838 1.00 95.12 139 ALA A O 1
ATOM 1102 N N . PHE A 1 140 ? -1.513 -6.887 0.813 1.00 94.19 140 PHE A N 1
ATOM 1103 C CA . PHE A 1 140 ? -2.828 -6.461 0.331 1.00 94.19 140 PHE A CA 1
ATOM 1104 C C . PHE A 1 140 ? -3.797 -7.633 0.179 1.00 94.19 140 PHE A C 1
ATOM 1106 O O . PHE A 1 140 ? -4.935 -7.532 0.635 1.00 94.19 140 PHE A O 1
ATOM 1113 N N . ALA A 1 141 ? -3.372 -8.747 -0.420 1.00 91.94 141 ALA A N 1
ATOM 1114 C CA . ALA A 1 141 ? -4.213 -9.936 -0.553 1.00 91.94 141 ALA A CA 1
ATOM 1115 C C . ALA A 1 141 ? -4.678 -10.466 0.813 1.00 91.94 141 ALA A C 1
ATOM 1117 O O . ALA A 1 141 ? -5.854 -10.792 0.974 1.00 91.94 141 ALA A O 1
ATOM 1118 N N . GLN A 1 142 ? -3.787 -10.495 1.810 1.00 92.75 142 GLN A N 1
ATOM 1119 C CA . GLN A 1 142 ? -4.127 -10.884 3.181 1.00 92.75 142 GLN A CA 1
ATOM 1120 C C . GLN A 1 142 ? -5.108 -9.899 3.828 1.00 92.75 142 GLN A C 1
ATOM 1122 O O . GLN A 1 142 ? -6.116 -10.307 4.407 1.00 92.75 142 GLN A O 1
ATOM 1127 N N . ALA A 1 143 ? -4.857 -8.594 3.695 1.00 90.62 143 ALA A N 1
ATOM 1128 C CA . ALA A 1 143 ? -5.704 -7.558 4.283 1.00 90.62 143 ALA A CA 1
ATOM 1129 C C . ALA A 1 143 ? -7.089 -7.462 3.611 1.00 90.62 143 ALA A C 1
ATOM 1131 O O . ALA A 1 143 ? -8.041 -6.962 4.216 1.00 90.62 143 ALA A O 1
ATOM 1132 N N . LEU A 1 144 ? -7.214 -7.960 2.377 1.00 87.88 144 LEU A N 1
ATOM 1133 C CA . LEU A 1 144 ? -8.438 -7.997 1.575 1.00 87.88 144 LEU A CA 1
ATOM 1134 C C . LEU A 1 144 ? -9.025 -9.412 1.437 1.00 87.88 144 LEU A C 1
ATOM 1136 O O . LEU A 1 144 ? -9.727 -9.691 0.465 1.00 87.88 144 LEU A O 1
ATOM 1140 N N . ALA A 1 145 ? -8.764 -10.306 2.397 1.00 86.50 145 ALA A N 1
ATOM 1141 C CA . ALA A 1 145 ? -9.294 -11.671 2.372 1.00 86.50 145 ALA A CA 1
ATOM 1142 C C . ALA A 1 145 ? -10.838 -11.713 2.339 1.00 86.50 145 ALA A C 1
ATOM 1144 O O . ALA A 1 145 ? -11.417 -12.507 1.598 1.00 86.50 145 ALA A O 1
ATOM 1145 N N . ASP A 1 146 ? -11.513 -10.831 3.090 1.00 83.75 146 ASP A N 1
ATOM 1146 C CA . ASP A 1 146 ? -12.960 -10.609 2.975 1.00 83.75 146 ASP A CA 1
ATOM 1147 C C . ASP A 1 146 ? -13.245 -9.390 2.090 1.00 83.75 146 ASP A C 1
ATOM 1149 O O . ASP A 1 146 ? -12.995 -8.244 2.469 1.00 83.75 146 ASP A O 1
ATOM 1153 N N . LYS A 1 147 ? -13.782 -9.656 0.898 1.00 81.19 147 LYS A N 1
ATOM 1154 C CA . LYS A 1 147 ? -14.025 -8.654 -0.150 1.00 81.19 147 LYS A CA 1
ATOM 1155 C C . LYS A 1 147 ? -15.457 -8.107 -0.152 1.00 81.19 147 LYS A C 1
ATOM 1157 O O . LYS A 1 147 ? -15.843 -7.390 -1.078 1.00 81.19 147 LYS A O 1
ATOM 1162 N N . ARG A 1 148 ? -16.291 -8.477 0.826 1.00 78.75 148 ARG A N 1
ATOM 1163 C CA . ARG A 1 148 ? -17.688 -8.019 0.894 1.00 78.75 148 ARG A CA 1
ATOM 1164 C C . ARG A 1 148 ? -17.771 -6.517 1.167 1.00 78.75 148 ARG A C 1
ATOM 1166 O O . ARG A 1 148 ? -17.014 -5.966 1.963 1.00 78.75 148 ARG A O 1
ATOM 1173 N N . GLY A 1 149 ? -18.702 -5.863 0.478 1.00 75.31 149 GLY A N 1
ATOM 1174 C CA . GLY A 1 149 ? -18.974 -4.431 0.607 1.00 75.31 149 GLY A CA 1
ATOM 1175 C C . GLY A 1 149 ? -17.986 -3.499 -0.106 1.00 75.31 149 GLY A C 1
ATOM 1176 O O . GLY A 1 149 ? -18.139 -2.292 0.031 1.00 75.31 149 GLY A O 1
ATOM 1177 N N . MET A 1 150 ? -16.995 -4.018 -0.843 1.00 81.12 150 MET A N 1
ATOM 1178 C CA . MET A 1 150 ? -15.975 -3.220 -1.545 1.00 81.12 150 MET A CA 1
ATOM 1179 C C . MET A 1 150 ? -16.433 -2.648 -2.905 1.00 81.12 150 MET A C 1
ATOM 1181 O O . MET A 1 150 ? -17.142 -3.329 -3.645 1.00 81.12 150 MET A O 1
ATOM 1185 N N . GLU A 1 151 ? -15.979 -1.439 -3.278 1.00 77.06 151 GLU A N 1
ATOM 1186 C CA . GLU A 1 151 ? -16.336 -0.776 -4.559 1.00 77.06 151 GLU A CA 1
ATOM 1187 C C . GLU A 1 151 ? -15.603 -1.335 -5.801 1.00 77.06 151 GLU A C 1
ATOM 1189 O O . GLU A 1 151 ? -16.072 -1.148 -6.923 1.00 77.06 151 GLU A O 1
ATOM 1194 N N . ARG A 1 152 ? -14.482 -2.051 -5.625 1.00 58.69 152 ARG A N 1
ATOM 1195 C CA . ARG A 1 152 ? -13.732 -2.827 -6.643 1.00 58.69 152 ARG A CA 1
ATOM 1196 C C . ARG A 1 152 ? -12.955 -2.068 -7.741 1.00 58.69 152 ARG A C 1
ATOM 1198 O O . ARG A 1 152 ? -11.938 -2.613 -8.155 1.00 58.69 152 ARG A O 1
ATOM 1205 N N . TYR A 1 153 ? -13.363 -0.878 -8.198 1.00 63.62 153 TYR A N 1
ATOM 1206 C CA . TYR A 1 153 ? -12.844 -0.258 -9.444 1.00 63.62 153 TYR A CA 1
ATOM 1207 C C . TYR A 1 153 ? -11.945 0.992 -9.263 1.00 63.62 153 TYR A C 1
ATOM 1209 O O . TYR A 1 153 ? -11.870 1.566 -8.179 1.00 63.62 153 TYR A O 1
ATOM 1217 N N . GLY A 1 154 ? -11.237 1.384 -10.340 1.00 61.69 154 GLY A N 1
ATOM 1218 C CA . GLY A 1 154 ? -10.089 2.316 -10.328 1.00 61.69 154 GLY A CA 1
ATOM 1219 C C . GLY A 1 154 ? -10.337 3.806 -10.638 1.00 61.69 154 GLY A C 1
ATOM 1220 O O . GLY A 1 154 ? -11.460 4.297 -10.547 1.00 61.69 154 GLY A O 1
ATOM 1221 N N . PHE A 1 155 ? -9.255 4.532 -10.973 1.00 72.44 155 PHE A N 1
ATOM 1222 C CA . PHE A 1 155 ? -9.170 6.006 -10.984 1.00 72.44 155 PHE A CA 1
ATOM 1223 C C . PHE A 1 155 ? -8.271 6.567 -12.115 1.00 72.44 155 PHE A C 1
ATOM 1225 O O . PHE A 1 155 ? -7.393 5.873 -12.627 1.00 72.44 155 PHE A O 1
ATOM 1232 N N . ALA A 1 156 ? -8.460 7.841 -12.484 1.00 70.25 156 ALA A N 1
ATOM 1233 C CA . ALA A 1 156 ? -7.619 8.585 -13.434 1.00 70.25 156 ALA A CA 1
ATOM 1234 C C . ALA A 1 156 ? -7.222 9.956 -12.854 1.00 70.25 156 ALA A C 1
ATOM 1236 O O . ALA A 1 156 ? -8.025 10.581 -12.159 1.00 70.25 156 ALA A O 1
ATOM 1237 N N . LEU A 1 157 ? -5.992 10.412 -13.112 1.00 80.88 157 LEU A N 1
ATOM 1238 C CA . LEU A 1 157 ? -5.403 11.607 -12.499 1.00 80.88 157 LEU A CA 1
ATOM 1239 C C . LEU A 1 157 ? -4.483 12.369 -13.481 1.00 80.88 157 LEU A C 1
ATOM 1241 O O . LEU A 1 157 ? -3.572 11.751 -14.032 1.00 80.88 157 LEU A O 1
ATOM 1245 N N . PRO A 1 158 ? -4.653 13.696 -13.655 1.00 59.34 158 PRO A N 1
ATOM 1246 C CA . PRO A 1 158 ? -3.655 14.557 -14.293 1.00 59.34 158 PRO A CA 1
ATOM 1247 C C . PRO A 1 158 ? -2.620 15.082 -13.279 1.00 59.34 158 PRO A C 1
ATOM 1249 O O . PRO A 1 158 ? -2.954 15.323 -12.114 1.00 59.34 158 PRO A O 1
ATOM 1252 N N . MET A 1 159 ? -1.381 15.297 -13.721 1.00 67.94 159 MET A N 1
ATOM 1253 C CA . MET A 1 159 ? -0.313 15.943 -12.956 1.00 67.94 159 MET A CA 1
ATOM 1254 C C . MET A 1 159 ? 0.692 16.617 -13.895 1.00 67.94 159 MET A C 1
ATOM 1256 O O . MET A 1 159 ? 1.450 15.939 -14.579 1.00 67.94 159 MET A O 1
ATOM 1260 N N . ASP A 1 160 ? 0.716 17.947 -13.892 1.00 87.69 160 ASP A N 1
ATOM 1261 C CA . ASP A 1 160 ? 1.523 18.766 -14.802 1.00 87.69 160 ASP A CA 1
ATOM 1262 C C . ASP A 1 160 ? 1.344 18.344 -16.273 1.00 87.69 160 ASP A C 1
ATOM 1264 O O . ASP A 1 160 ? 0.221 18.356 -16.776 1.00 87.69 160 ASP A O 1
ATOM 1268 N N . ASP A 1 161 ? 2.419 17.978 -16.972 1.00 85.19 161 ASP A N 1
ATOM 1269 C CA . ASP A 1 161 ? 2.379 17.475 -18.349 1.00 85.19 161 ASP A CA 1
ATOM 1270 C C . ASP A 1 161 ? 1.913 16.013 -18.454 1.00 85.19 161 ASP A C 1
ATOM 1272 O O . ASP A 1 161 ? 1.689 15.519 -19.561 1.00 85.19 161 ASP A O 1
ATOM 1276 N N . ALA A 1 162 ? 1.763 15.316 -17.324 1.00 82.56 162 ALA A N 1
ATOM 1277 C CA . ALA A 1 162 ? 1.415 13.908 -17.283 1.00 82.56 162 ALA A CA 1
ATOM 1278 C C . ALA A 1 162 ? -0.080 13.650 -17.032 1.00 82.56 162 ALA A C 1
ATOM 1280 O O . ALA A 1 162 ? -0.757 14.321 -16.254 1.00 82.56 162 ALA A O 1
ATOM 1281 N N . GLU A 1 163 ? -0.590 12.590 -17.649 1.00 91.62 163 GLU A N 1
ATOM 1282 C CA . GLU A 1 163 ? -1.894 11.995 -17.365 1.00 91.62 163 GLU A CA 1
ATOM 1283 C C . GLU A 1 163 ? -1.679 10.512 -17.071 1.00 91.62 163 GLU A C 1
ATOM 1285 O O . GLU A 1 163 ? -1.070 9.812 -17.881 1.00 91.62 163 GLU A O 1
ATOM 1290 N N . ALA A 1 164 ? -2.190 10.022 -15.941 1.00 90.94 164 ALA A N 1
ATOM 1291 C CA . ALA A 1 164 ? -2.143 8.610 -15.584 1.00 90.94 164 ALA A CA 1
ATOM 1292 C C . ALA A 1 164 ? -3.541 8.044 -15.322 1.00 90.94 164 ALA A C 1
ATOM 1294 O O . ALA A 1 164 ? -4.348 8.602 -14.572 1.00 90.94 164 ALA A O 1
ATOM 1295 N N . LYS A 1 165 ? -3.805 6.871 -15.894 1.00 94.19 165 LYS A N 1
ATOM 1296 C CA . LYS A 1 165 ? -5.016 6.082 -15.677 1.00 94.19 165 LYS A CA 1
ATOM 1297 C C . LYS A 1 165 ? -4.623 4.742 -15.082 1.00 94.19 165 LYS A C 1
ATOM 1299 O O . LYS A 1 165 ? -3.856 4.004 -15.694 1.00 94.19 165 LYS A O 1
ATOM 1304 N N . VAL A 1 166 ? -5.185 4.418 -13.920 1.00 95.44 166 VAL A N 1
ATOM 1305 C CA . VAL A 1 166 ? -4.949 3.142 -13.242 1.00 95.44 166 VAL A CA 1
ATOM 1306 C C . VAL A 1 166 ? -6.281 2.482 -12.920 1.00 95.44 166 VAL A C 1
ATOM 1308 O O . VAL A 1 166 ? -7.046 2.931 -12.063 1.00 95.44 166 VAL A O 1
ATOM 1311 N N . LEU A 1 167 ? -6.563 1.390 -13.621 1.00 94.25 167 LEU A N 1
ATOM 1312 C CA . LEU A 1 167 ? -7.735 0.555 -13.391 1.00 94.25 167 LEU A CA 1
ATOM 1313 C C . LEU A 1 167 ? -7.306 -0.687 -12.615 1.00 94.25 167 LEU A C 1
ATOM 1315 O O . LEU A 1 167 ? -6.372 -1.375 -13.023 1.00 94.25 167 LEU A O 1
ATOM 1319 N N . ILE A 1 168 ? -8.001 -0.969 -11.515 1.00 93.94 168 ILE A N 1
ATOM 1320 C CA . ILE A 1 168 ? -7.740 -2.119 -10.650 1.00 93.94 168 ILE A CA 1
ATOM 1321 C C . ILE A 1 168 ? -8.997 -2.978 -10.518 1.00 93.94 168 ILE A C 1
ATOM 1323 O O . ILE A 1 168 ? -10.109 -2.450 -10.500 1.00 93.94 168 ILE A O 1
ATOM 1327 N N . ASP A 1 169 ? -8.810 -4.294 -10.430 1.00 93.19 169 ASP A N 1
ATOM 1328 C CA . ASP A 1 169 ? -9.842 -5.260 -10.048 1.00 93.19 169 ASP A CA 1
ATOM 1329 C C . ASP A 1 169 ? -9.254 -6.282 -9.061 1.00 93.19 169 ASP A C 1
ATOM 1331 O O . ASP A 1 169 ? -8.457 -7.141 -9.445 1.00 93.19 169 ASP A O 1
ATOM 1335 N N . PHE A 1 170 ? -9.691 -6.245 -7.796 1.00 91.00 170 PHE A N 1
ATOM 1336 C CA . PHE A 1 170 ? -9.357 -7.248 -6.767 1.00 91.00 170 PHE A CA 1
ATOM 1337 C C . PHE A 1 170 ? -10.147 -8.565 -6.927 1.00 91.00 170 PHE A C 1
ATOM 1339 O O . PHE A 1 170 ? -10.629 -9.173 -5.965 1.00 91.00 170 PHE A O 1
ATOM 1346 N N . GLY A 1 171 ? -10.270 -9.034 -8.166 1.00 87.50 171 GLY A N 1
ATOM 1347 C CA . GLY A 1 171 ? -11.075 -10.186 -8.560 1.00 87.50 171 GLY A CA 1
ATOM 1348 C C . GLY A 1 171 ? -10.450 -11.555 -8.268 1.00 87.50 171 GLY A C 1
ATOM 1349 O O . GLY A 1 171 ? -11.044 -12.562 -8.644 1.00 87.50 171 GLY A O 1
ATOM 1350 N N . GLY A 1 172 ? -9.263 -11.606 -7.649 1.00 87.56 172 GLY A N 1
ATOM 1351 C CA . GLY A 1 172 ? -8.571 -12.851 -7.290 1.00 87.56 172 GLY A CA 1
ATOM 1352 C C . GLY A 1 172 ? -7.763 -13.491 -8.425 1.00 87.56 172 GLY A C 1
ATOM 1353 O O . GLY A 1 172 ? -7.354 -14.644 -8.309 1.00 87.56 172 GLY A O 1
ATOM 1354 N N . ARG A 1 173 ? -7.530 -12.768 -9.526 1.00 92.25 173 ARG A N 1
ATOM 1355 C CA . ARG A 1 173 ? -6.712 -13.199 -10.668 1.00 92.25 173 ARG A CA 1
ATOM 1356 C C . ARG A 1 173 ? -5.699 -12.112 -10.992 1.00 92.25 173 ARG A C 1
ATOM 1358 O O . ARG A 1 173 ? -6.067 -10.946 -11.072 1.00 92.25 173 ARG A O 1
ATOM 1365 N N . ASN A 1 174 ? -4.449 -12.500 -11.189 1.00 94.81 174 ASN A N 1
ATOM 1366 C CA . ASN A 1 174 ? -3.381 -11.595 -11.585 1.00 94.81 174 ASN A CA 1
ATOM 1367 C C . ASN A 1 174 ? -3.378 -11.377 -13.103 1.00 94.81 174 ASN A C 1
ATOM 1369 O O . ASN A 1 174 ? -3.525 -12.318 -13.884 1.00 94.81 174 ASN A O 1
ATOM 1373 N N . TRP A 1 175 ? -3.227 -10.123 -13.518 1.00 97.38 175 TRP A N 1
ATOM 1374 C CA . TRP A 1 175 ? -2.998 -9.734 -14.908 1.00 97.38 175 TRP A CA 1
ATOM 1375 C C . TRP A 1 175 ? -2.542 -8.279 -14.947 1.00 97.38 175 TRP A C 1
ATOM 1377 O O . TRP A 1 175 ? -3.148 -7.448 -14.274 1.00 97.38 175 TRP A O 1
ATOM 1387 N N . ILE A 1 176 ? -1.567 -7.940 -15.788 1.00 97.75 176 ILE A N 1
ATOM 1388 C CA . ILE A 1 176 ? -1.160 -6.548 -15.993 1.00 97.75 176 ILE A CA 1
ATOM 1389 C C . ILE A 1 176 ? -1.267 -6.151 -17.464 1.00 97.75 176 ILE A C 1
ATOM 1391 O O . ILE A 1 176 ? -0.937 -6.922 -18.363 1.00 97.75 176 ILE A O 1
ATOM 1395 N N . VAL A 1 177 ? -1.728 -4.929 -17.699 1.00 97.81 177 VAL A N 1
ATOM 1396 C CA . VAL A 1 177 ? -1.596 -4.205 -18.962 1.00 97.81 177 VAL A CA 1
ATOM 1397 C C . VAL A 1 177 ? -0.822 -2.930 -18.662 1.00 97.81 177 VAL A C 1
ATOM 1399 O O . VAL A 1 177 ? -1.219 -2.168 -17.779 1.00 97.81 177 VAL A O 1
ATOM 1402 N N . TRP A 1 178 ? 0.274 -2.711 -19.384 1.00 97.81 178 TRP A N 1
ATOM 1403 C CA . TRP A 1 178 ? 1.170 -1.579 -19.183 1.00 97.81 178 TRP A CA 1
ATOM 1404 C C . TRP A 1 178 ? 1.336 -0.791 -20.481 1.00 97.81 178 TRP A C 1
ATOM 1406 O O . TRP A 1 178 ? 1.921 -1.281 -21.440 1.00 97.81 178 TRP A O 1
ATOM 1416 N N . ASN A 1 179 ? 0.810 0.430 -20.490 1.00 97.50 179 ASN A N 1
ATOM 1417 C CA . ASN A 1 179 ? 0.848 1.372 -21.605 1.00 97.50 179 ASN A CA 1
ATOM 1418 C C . ASN A 1 179 ? 1.493 2.686 -21.141 1.00 97.50 179 ASN A C 1
ATOM 1420 O O . ASN A 1 179 ? 0.857 3.743 -21.120 1.00 97.50 179 ASN A O 1
ATOM 1424 N N . ALA A 1 180 ? 2.747 2.610 -20.705 1.00 96.00 180 ALA A N 1
ATOM 1425 C CA . ALA A 1 180 ? 3.557 3.772 -20.373 1.00 96.00 180 ALA A CA 1
ATOM 1426 C C . ALA A 1 180 ? 4.987 3.560 -20.878 1.00 96.00 180 ALA A C 1
ATOM 1428 O O . ALA A 1 180 ? 5.614 2.541 -20.599 1.00 96.00 180 ALA A O 1
ATOM 1429 N N . GLU A 1 181 ? 5.493 4.536 -21.622 1.00 95.44 181 GLU A N 1
ATOM 1430 C CA . GLU A 1 181 ? 6.852 4.526 -22.163 1.00 95.44 181 GLU A CA 1
ATOM 1431 C C . GLU A 1 181 ? 7.716 5.541 -21.414 1.00 95.44 181 GLU A C 1
ATOM 1433 O O . GLU A 1 181 ? 7.286 6.677 -21.189 1.00 95.44 181 GLU A O 1
ATOM 1438 N N . PHE A 1 182 ? 8.937 5.162 -21.053 1.00 95.88 182 PHE A N 1
ATOM 1439 C CA . PHE A 1 182 ? 9.917 6.054 -20.435 1.00 95.88 182 PHE A CA 1
ATOM 1440 C C . PHE A 1 182 ? 11.120 6.200 -21.362 1.00 95.88 182 PHE A C 1
ATOM 1442 O O . PHE A 1 182 ? 11.531 5.225 -21.987 1.00 95.88 182 PHE A O 1
ATOM 1449 N N . LYS A 1 183 ? 11.663 7.418 -21.490 1.00 94.56 183 LYS A N 1
ATOM 1450 C CA . LYS A 1 183 ? 12.807 7.682 -22.379 1.00 94.56 183 LYS A CA 1
ATOM 1451 C C . LYS A 1 183 ? 14.126 7.732 -21.615 1.00 94.56 183 LYS A C 1
ATOM 1453 O O . LYS A 1 183 ? 15.180 7.500 -22.198 1.00 94.56 183 LYS A O 1
ATOM 1458 N N . ARG A 1 184 ? 14.076 8.051 -20.320 1.00 94.75 184 ARG A N 1
ATOM 1459 C CA . ARG A 1 184 ? 15.234 7.998 -19.423 1.00 94.75 184 ARG A CA 1
ATOM 1460 C C . ARG A 1 184 ? 15.493 6.575 -18.956 1.00 94.75 184 ARG A C 1
ATOM 1462 O O . ARG A 1 184 ? 14.557 5.860 -18.626 1.00 94.75 184 ARG A O 1
ATOM 1469 N N . GLU A 1 185 ? 16.766 6.223 -18.845 1.00 95.25 185 GLU A N 1
ATOM 1470 C CA . GLU A 1 185 ? 17.202 4.955 -18.255 1.00 95.25 185 GLU A CA 1
ATOM 1471 C C . GLU A 1 185 ? 16.958 4.941 -16.738 1.00 95.25 185 GLU A C 1
ATOM 1473 O O . GLU A 1 185 ? 16.407 3.981 -16.218 1.00 95.25 185 GLU A O 1
ATOM 1478 N N . PHE A 1 186 ? 17.238 6.059 -16.052 1.00 95.75 186 PHE A N 1
ATOM 1479 C CA . PHE A 1 186 ? 17.087 6.200 -14.599 1.00 95.75 186 PHE A CA 1
ATOM 1480 C C . PHE A 1 186 ? 16.313 7.458 -14.186 1.00 95.75 186 PHE A C 1
ATOM 1482 O O . PHE A 1 186 ? 16.462 8.543 -14.775 1.00 95.75 186 PHE A O 1
ATOM 1489 N N . VAL A 1 187 ? 15.556 7.335 -13.093 1.00 94.62 187 VAL A N 1
ATOM 1490 C CA . VAL A 1 187 ? 15.005 8.452 -12.315 1.00 94.62 187 VAL A CA 1
ATOM 1491 C C . VAL A 1 187 ? 15.501 8.337 -10.874 1.00 94.62 187 VAL A C 1
ATOM 1493 O O . VAL A 1 187 ? 15.092 7.457 -10.123 1.00 94.62 187 VAL A O 1
ATOM 1496 N N . GLY A 1 188 ? 16.424 9.227 -10.497 1.00 92.00 188 GLY A N 1
ATOM 1497 C CA . GLY A 1 188 ? 17.213 9.033 -9.281 1.00 92.00 188 GLY A CA 1
ATOM 1498 C C . GLY A 1 188 ? 18.072 7.776 -9.417 1.00 92.00 188 GLY A C 1
ATOM 1499 O O . GLY A 1 188 ? 18.772 7.625 -10.414 1.00 92.00 188 GLY A O 1
ATOM 1500 N N . GLU A 1 189 ? 17.972 6.885 -8.436 1.00 90.81 189 GLU A N 1
ATOM 1501 C CA . GLU A 1 189 ? 18.657 5.584 -8.389 1.00 90.81 189 GLU A CA 1
ATOM 1502 C C . GLU A 1 189 ? 17.817 4.451 -9.005 1.00 90.81 189 GLU A C 1
ATOM 1504 O O . GLU A 1 189 ? 18.271 3.320 -9.064 1.00 90.81 189 GLU A O 1
ATOM 1509 N N . MET A 1 190 ? 16.584 4.730 -9.446 1.00 94.00 190 MET A N 1
ATOM 1510 C CA . MET A 1 190 ? 15.653 3.702 -9.914 1.00 94.00 190 MET A CA 1
ATOM 1511 C C . MET A 1 190 ? 15.654 3.619 -11.450 1.00 94.00 190 MET A C 1
ATOM 1513 O O . MET A 1 190 ? 15.294 4.613 -12.101 1.00 94.00 190 MET A O 1
ATOM 1517 N N . PRO A 1 191 ? 16.014 2.470 -12.053 1.00 97.19 191 PRO A N 1
ATOM 1518 C CA . PRO A 1 191 ? 15.873 2.269 -13.485 1.00 97.19 191 PRO A CA 1
ATOM 1519 C C . PRO A 1 191 ? 14.404 2.231 -13.882 1.00 97.19 191 PRO A C 1
ATOM 1521 O O . PRO A 1 191 ? 13.546 1.689 -13.180 1.00 97.19 191 PRO A O 1
ATOM 1524 N N . THR A 1 192 ? 14.092 2.813 -15.033 1.00 96.75 192 THR A N 1
ATOM 1525 C CA . THR A 1 192 ? 12.701 3.004 -15.449 1.00 96.75 192 THR A CA 1
ATOM 1526 C C . THR A 1 192 ? 11.999 1.713 -15.859 1.00 96.75 192 THR A C 1
ATOM 1528 O O . THR A 1 192 ? 10.772 1.633 -15.770 1.00 96.75 192 THR A O 1
ATOM 1531 N N . GLU A 1 193 ? 12.742 0.672 -16.233 1.00 96.06 193 GLU A N 1
ATOM 1532 C CA . GLU A 1 193 ? 12.171 -0.656 -16.472 1.00 96.06 193 GLU A CA 1
ATOM 1533 C C . GLU A 1 193 ? 11.562 -1.262 -15.200 1.00 96.06 193 GLU A C 1
ATOM 1535 O O . GLU A 1 193 ? 10.508 -1.906 -15.256 1.00 96.06 193 GLU A O 1
ATOM 1540 N N . MET A 1 194 ? 12.132 -0.955 -14.031 1.00 97.88 194 MET A N 1
ATOM 1541 C CA . MET A 1 194 ? 11.705 -1.544 -12.765 1.00 97.88 194 MET A CA 1
ATOM 1542 C C . MET A 1 194 ? 10.322 -1.077 -12.307 1.00 97.88 194 MET A C 1
ATOM 1544 O O . MET A 1 194 ? 9.695 -1.742 -11.484 1.00 97.88 194 MET A O 1
ATOM 1548 N N . PHE A 1 195 ? 9.771 0.002 -12.876 1.00 97.81 195 PHE A N 1
ATOM 1549 C CA . PHE A 1 195 ? 8.380 0.382 -12.613 1.00 97.81 195 PHE A CA 1
ATOM 1550 C C . PHE A 1 195 ? 7.396 -0.659 -13.145 1.00 97.81 195 PHE A C 1
ATOM 1552 O O . PHE A 1 195 ? 6.463 -1.028 -12.431 1.00 97.81 195 PHE A O 1
ATOM 1559 N N . PHE A 1 196 ? 7.609 -1.177 -14.360 1.00 97.62 196 PHE A N 1
ATOM 1560 C CA . PHE A 1 196 ? 6.776 -2.261 -14.879 1.00 97.62 196 PHE A CA 1
ATOM 1561 C C . PHE A 1 196 ? 6.896 -3.503 -13.990 1.00 97.62 196 PHE A C 1
ATOM 1563 O O . PHE A 1 196 ? 5.872 -4.061 -13.586 1.00 97.62 196 PHE A O 1
ATOM 1570 N N . HIS A 1 197 ? 8.128 -3.889 -13.645 1.00 96.62 197 HIS A N 1
ATOM 1571 C CA . HIS A 1 197 ? 8.395 -5.046 -12.791 1.00 96.62 197 HIS A CA 1
ATOM 1572 C C . HIS A 1 197 ? 7.713 -4.913 -11.424 1.00 96.62 197 HIS A C 1
ATOM 1574 O O . HIS A 1 197 ? 6.977 -5.813 -11.030 1.00 96.62 197 HIS A O 1
ATOM 1580 N N . PHE A 1 198 ? 7.819 -3.760 -10.758 1.00 98.44 198 PHE A N 1
ATOM 1581 C CA . PHE A 1 198 ? 7.130 -3.500 -9.492 1.00 98.44 198 PHE A CA 1
ATOM 1582 C C . PHE A 1 198 ? 5.613 -3.733 -9.586 1.00 98.44 198 PHE A C 1
ATOM 1584 O O . PHE A 1 198 ? 5.039 -4.462 -8.772 1.00 98.44 198 PHE A O 1
ATOM 1591 N N . PHE A 1 199 ? 4.940 -3.149 -10.586 1.00 98.44 199 PHE A N 1
ATOM 1592 C CA . PHE A 1 199 ? 3.488 -3.300 -10.726 1.00 98.44 199 PHE A CA 1
ATOM 1593 C C . PHE A 1 199 ? 3.080 -4.711 -11.161 1.00 98.44 199 PHE A C 1
ATOM 1595 O O . PHE A 1 199 ? 2.021 -5.193 -10.743 1.00 98.44 199 PHE A O 1
ATOM 1602 N N . LYS A 1 200 ? 3.903 -5.392 -11.968 1.00 98.12 200 LYS A N 1
ATOM 1603 C CA . LYS A 1 200 ? 3.701 -6.801 -12.325 1.00 98.12 200 LYS A CA 1
ATOM 1604 C C . LYS A 1 200 ? 3.750 -7.678 -11.074 1.00 98.12 200 LYS A C 1
ATOM 1606 O O . LYS A 1 200 ? 2.815 -8.444 -10.841 1.00 98.12 200 LYS A O 1
ATOM 1611 N N . SER A 1 201 ? 4.779 -7.505 -10.254 1.00 98.00 201 SER A N 1
ATOM 1612 C CA . SER A 1 201 ? 4.982 -8.235 -9.004 1.00 98.00 201 SER A CA 1
ATOM 1613 C C . SER A 1 201 ? 3.885 -7.955 -7.983 1.00 98.00 201 SER A C 1
ATOM 1615 O O . SER A 1 201 ? 3.342 -8.883 -7.381 1.00 98.00 201 SER A O 1
ATOM 1617 N N . PHE A 1 202 ? 3.459 -6.694 -7.857 1.00 98.44 202 PHE A N 1
ATOM 1618 C CA . PHE A 1 202 ? 2.299 -6.344 -7.041 1.00 98.44 202 PHE A CA 1
ATOM 1619 C C . PHE A 1 202 ? 1.027 -7.046 -7.532 1.00 98.44 202 PHE A C 1
ATOM 1621 O O . PHE A 1 202 ? 0.290 -7.614 -6.727 1.00 98.44 202 PHE A O 1
ATOM 1628 N N . SER A 1 203 ? 0.749 -7.018 -8.843 1.00 97.75 203 SER A N 1
ATOM 1629 C CA . SER A 1 203 ? -0.432 -7.664 -9.437 1.00 97.75 203 SER A CA 1
ATOM 1630 C C . SER A 1 203 ? -0.470 -9.163 -9.139 1.00 97.75 203 SER A C 1
ATOM 1632 O O . SER A 1 203 ? -1.538 -9.689 -8.803 1.00 97.75 203 SER A O 1
ATOM 1634 N N . ASP A 1 204 ? 0.686 -9.825 -9.207 1.00 97.12 204 ASP A N 1
ATOM 1635 C CA . ASP A 1 204 ? 0.840 -11.243 -8.892 1.00 97.12 204 ASP A CA 1
ATOM 1636 C C . ASP A 1 204 ? 0.575 -11.530 -7.414 1.00 97.12 204 ASP A C 1
ATOM 1638 O O . ASP A 1 204 ? -0.297 -12.346 -7.101 1.00 97.12 204 ASP A O 1
ATOM 1642 N N . GLY A 1 205 ? 1.253 -10.815 -6.510 1.00 96.31 205 GLY A N 1
ATOM 1643 C CA . GLY A 1 205 ? 1.093 -10.992 -5.064 1.00 96.31 205 GLY A CA 1
ATOM 1644 C C . GLY A 1 205 ? -0.326 -10.671 -4.582 1.00 96.31 205 GLY A C 1
ATOM 1645 O O . GLY A 1 205 ? -0.922 -11.429 -3.816 1.00 96.31 205 GLY A O 1
ATOM 1646 N N . ALA A 1 206 ? -0.916 -9.585 -5.091 1.00 95.62 206 ALA A N 1
ATOM 1647 C CA . ALA A 1 206 ? -2.271 -9.155 -4.742 1.00 95.62 206 ALA A CA 1
ATOM 1648 C C . ALA A 1 206 ? -3.375 -9.963 -5.440 1.00 95.62 206 ALA A C 1
ATOM 1650 O O . ALA A 1 206 ? -4.552 -9.820 -5.093 1.00 95.62 206 ALA A O 1
ATOM 1651 N N . LYS A 1 207 ? -3.025 -10.782 -6.442 1.00 95.62 207 LYS A N 1
ATOM 1652 C CA . LYS A 1 207 ? -3.971 -11.490 -7.321 1.00 95.62 207 LYS A CA 1
ATOM 1653 C C . LYS A 1 207 ? -5.037 -10.542 -7.877 1.00 95.62 207 LYS A C 1
ATOM 1655 O O . LYS A 1 207 ? -6.242 -10.800 -7.772 1.00 95.62 207 LYS A O 1
ATOM 1660 N N . CYS A 1 208 ? -4.592 -9.421 -8.434 1.00 95.44 208 CYS A N 1
ATOM 1661 C CA . CYS A 1 208 ? 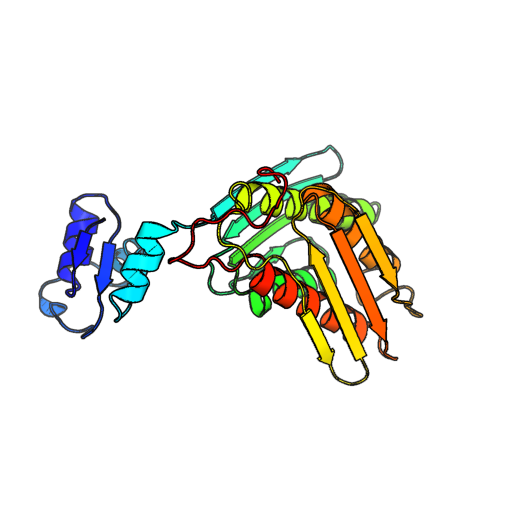-5.472 -8.399 -8.994 1.00 95.44 208 CYS A CA 1
ATOM 1662 C C . CYS A 1 208 ? -5.141 -8.101 -10.454 1.00 95.44 208 CYS A C 1
ATOM 1664 O O . CYS A 1 208 ? -3.996 -8.236 -10.887 1.00 95.44 208 CYS A O 1
ATOM 1666 N N . ASN A 1 209 ? -6.143 -7.665 -11.214 1.00 97.06 209 ASN A N 1
ATOM 1667 C CA . ASN A 1 209 ? -5.909 -7.125 -12.544 1.00 97.06 209 ASN A CA 1
ATOM 1668 C C . ASN A 1 209 ? -5.509 -5.649 -12.419 1.00 97.06 209 ASN A C 1
ATOM 1670 O O . ASN A 1 209 ? -6.193 -4.889 -11.730 1.00 97.06 209 ASN A O 1
ATOM 1674 N N . LEU A 1 210 ? -4.459 -5.243 -13.129 1.00 96.81 210 LEU A N 1
ATOM 1675 C CA . LEU A 1 210 ? -4.017 -3.859 -13.265 1.00 96.81 210 LEU A CA 1
ATOM 1676 C C . LEU A 1 210 ? -3.970 -3.450 -14.735 1.00 96.81 210 LEU A C 1
ATOM 1678 O O . LEU A 1 210 ? -3.429 -4.163 -15.575 1.00 96.81 210 LEU A O 1
ATOM 1682 N N . ASN A 1 211 ? -4.515 -2.281 -15.048 1.00 97.62 211 ASN A N 1
ATOM 1683 C CA . ASN A 1 211 ? -4.332 -1.633 -16.341 1.00 97.62 211 ASN A CA 1
ATOM 1684 C C . ASN A 1 211 ? -3.834 -0.210 -16.102 1.00 97.62 211 ASN A C 1
ATOM 1686 O O . ASN A 1 211 ? -4.551 0.600 -15.509 1.00 97.62 211 ASN A O 1
ATOM 1690 N N . ILE A 1 212 ? -2.600 0.049 -16.523 1.00 97.81 212 ILE A N 1
ATOM 1691 C CA . ILE A 1 212 ? -1.895 1.306 -16.302 1.00 97.81 212 ILE A CA 1
ATOM 1692 C C . ILE A 1 212 ? -1.595 1.927 -17.662 1.00 97.81 212 ILE A C 1
ATOM 1694 O O . ILE A 1 212 ? -0.929 1.318 -18.495 1.00 97.81 212 ILE A O 1
ATOM 1698 N N . GLU A 1 213 ? -2.083 3.143 -17.880 1.00 97.19 213 GLU A N 1
ATOM 1699 C CA . GLU A 1 213 ? -1.743 3.979 -19.034 1.00 97.19 213 GLU A CA 1
ATOM 1700 C C . GLU A 1 213 ? -1.193 5.309 -18.531 1.00 97.19 213 GLU A C 1
ATOM 1702 O O . GLU A 1 213 ? -1.753 5.885 -17.594 1.00 97.19 213 GLU A O 1
ATOM 1707 N N . CYS A 1 214 ? -0.119 5.804 -19.147 1.00 96.44 214 CYS A N 1
ATOM 1708 C CA . CYS A 1 214 ? 0.403 7.124 -18.822 1.00 96.44 214 CYS A CA 1
ATOM 1709 C C . CYS A 1 214 ? 0.983 7.858 -20.034 1.00 96.44 214 CYS A C 1
ATOM 1711 O O . CYS A 1 214 ? 1.799 7.319 -20.787 1.00 96.44 214 CYS A O 1
ATOM 1713 N N . ARG A 1 215 ? 0.596 9.126 -20.177 1.00 94.94 215 ARG A N 1
ATOM 1714 C CA . ARG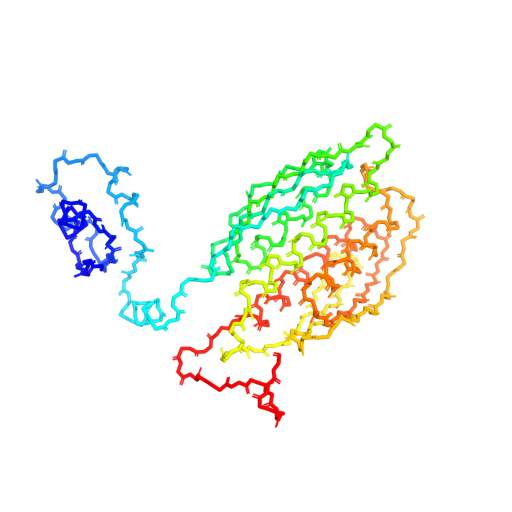 A 1 215 ? 1.116 10.078 -21.168 1.00 94.94 215 ARG A CA 1
ATOM 1715 C C . ARG A 1 215 ? 1.802 11.229 -20.445 1.00 94.94 215 ARG A C 1
ATOM 1717 O O . ARG A 1 215 ? 1.488 11.480 -19.290 1.00 94.94 215 ARG A O 1
ATOM 1724 N N . GLY A 1 216 ? 2.744 11.880 -21.114 1.00 93.69 216 GLY A N 1
ATOM 1725 C CA . GLY A 1 216 ? 3.555 12.970 -20.570 1.00 93.69 216 GLY A CA 1
ATOM 1726 C C . GLY A 1 216 ? 4.976 12.932 -21.120 1.00 93.69 216 GLY A C 1
ATOM 1727 O O . GLY A 1 216 ? 5.380 11.936 -21.737 1.00 93.69 216 GLY A O 1
ATOM 1728 N N . ASP A 1 217 ? 5.716 14.003 -20.870 1.00 92.44 217 ASP A N 1
ATOM 1729 C CA . ASP A 1 217 ? 7.080 14.231 -21.333 1.00 92.44 217 ASP A CA 1
ATOM 1730 C C . ASP A 1 217 ? 8.112 14.018 -20.221 1.00 92.44 217 ASP A C 1
ATOM 1732 O O . ASP A 1 217 ? 9.169 13.451 -20.486 1.00 92.44 217 ASP A O 1
ATOM 1736 N N . ASN A 1 218 ? 7.814 14.423 -18.984 1.00 95.62 218 ASN A N 1
ATOM 1737 C CA . ASN A 1 218 ? 8.720 14.278 -17.847 1.00 95.62 218 ASN A CA 1
ATOM 1738 C C . ASN A 1 218 ? 8.518 12.933 -17.128 1.00 95.62 218 ASN A C 1
ATOM 1740 O O . ASN A 1 218 ? 7.452 12.661 -16.575 1.00 95.62 218 ASN A O 1
ATOM 1744 N N . GLU A 1 219 ? 9.554 12.092 -17.068 1.00 96.19 219 GLU A N 1
ATOM 1745 C CA . GLU A 1 219 ? 9.462 10.757 -16.466 1.00 96.19 219 GLU A CA 1
ATOM 1746 C C . GLU A 1 219 ? 9.099 10.782 -14.982 1.00 96.19 219 GLU A C 1
ATOM 1748 O O . GLU A 1 219 ? 8.286 9.964 -14.557 1.00 96.19 219 GLU A O 1
ATOM 1753 N N . HIS A 1 220 ? 9.633 11.731 -14.206 1.00 95.81 220 HIS A N 1
ATOM 1754 C CA . HIS A 1 220 ? 9.265 11.880 -12.795 1.00 95.81 220 HIS A CA 1
ATOM 1755 C C . HIS A 1 220 ? 7.762 12.127 -12.677 1.00 95.81 220 HIS A C 1
ATOM 1757 O O . HIS A 1 220 ? 7.083 11.447 -11.908 1.00 95.81 220 HIS A O 1
ATOM 1763 N N . HIS A 1 221 ? 7.220 13.051 -13.475 1.00 94.75 221 HIS A N 1
ATOM 1764 C CA . HIS A 1 221 ? 5.796 13.379 -13.428 1.00 94.75 221 HIS A CA 1
ATOM 1765 C C . HIS A 1 221 ? 4.926 12.189 -13.849 1.00 94.75 221 HIS A C 1
ATOM 1767 O O . HIS A 1 221 ? 3.914 11.879 -13.215 1.00 94.75 221 HIS A O 1
ATOM 1773 N N . LYS A 1 222 ? 5.342 11.451 -14.878 1.00 97.00 222 LYS A N 1
ATOM 1774 C CA . LYS A 1 222 ? 4.656 10.223 -15.296 1.00 97.00 222 LYS A CA 1
ATOM 1775 C C . LYS A 1 222 ? 4.631 9.180 -14.185 1.00 97.00 222 LYS A C 1
ATOM 1777 O O . LYS A 1 222 ? 3.570 8.667 -13.850 1.00 97.00 222 LYS A O 1
ATOM 1782 N N . ILE A 1 223 ? 5.773 8.890 -13.573 1.00 97.12 223 ILE A N 1
ATOM 1783 C CA . ILE A 1 223 ? 5.866 7.865 -12.532 1.00 97.12 223 ILE A CA 1
ATOM 1784 C C . ILE A 1 223 ? 5.053 8.274 -11.299 1.00 97.12 223 ILE A C 1
ATOM 1786 O O . ILE A 1 223 ? 4.202 7.516 -10.836 1.00 97.12 223 ILE A O 1
ATOM 1790 N N . GLU A 1 224 ? 5.249 9.490 -10.792 1.00 95.94 224 GLU A N 1
ATOM 1791 C CA . GLU A 1 224 ? 4.546 9.948 -9.595 1.00 95.94 224 GLU A CA 1
ATOM 1792 C C . GLU A 1 224 ? 3.026 10.046 -9.837 1.00 95.94 224 GLU A C 1
ATOM 1794 O O . GLU A 1 224 ? 2.234 9.712 -8.949 1.00 95.94 224 GLU A O 1
ATOM 1799 N N . SER A 1 225 ? 2.586 10.401 -11.053 1.00 94.25 225 SER A N 1
ATOM 1800 C CA . SER A 1 225 ? 1.162 10.390 -11.411 1.00 94.25 225 SER A CA 1
ATOM 1801 C C . SER A 1 225 ? 0.584 8.973 -11.451 1.00 94.25 225 SER A C 1
ATOM 1803 O O . SER A 1 225 ? -0.514 8.769 -10.929 1.00 94.25 225 SER A O 1
ATOM 1805 N N . ILE A 1 226 ? 1.328 7.978 -11.957 1.00 97.56 226 ILE A N 1
ATOM 1806 C CA . ILE A 1 226 ? 0.945 6.557 -11.895 1.00 97.56 226 ILE A CA 1
ATOM 1807 C C . ILE A 1 226 ? 0.776 6.113 -10.439 1.00 97.56 226 ILE A C 1
ATOM 1809 O O . ILE A 1 226 ? -0.271 5.562 -10.097 1.00 97.56 226 ILE A O 1
ATOM 1813 N N . PHE A 1 227 ? 1.744 6.384 -9.558 1.00 97.44 227 PHE A N 1
ATOM 1814 C CA . PHE A 1 227 ? 1.656 5.988 -8.146 1.00 97.44 227 PHE A CA 1
ATOM 1815 C C . PHE A 1 227 ? 0.492 6.673 -7.420 1.00 97.44 227 PHE A C 1
ATOM 1817 O O . PHE A 1 227 ? -0.241 6.023 -6.671 1.00 97.44 227 PHE A O 1
ATOM 1824 N N . LYS A 1 228 ? 0.246 7.963 -7.679 1.00 93.56 228 LYS A N 1
ATOM 1825 C CA . LYS A 1 228 ? -0.917 8.683 -7.133 1.00 93.56 228 LYS A CA 1
ATOM 1826 C C . LYS A 1 228 ? -2.236 8.114 -7.650 1.00 93.56 228 LYS A C 1
ATOM 1828 O O . LYS A 1 228 ? -3.158 7.907 -6.856 1.00 93.56 228 LYS A O 1
ATOM 1833 N N . ALA A 1 229 ? -2.340 7.853 -8.953 1.00 95.19 229 ALA A N 1
ATOM 1834 C CA . ALA A 1 229 ? -3.524 7.256 -9.561 1.00 95.19 229 ALA A CA 1
ATOM 1835 C C . ALA A 1 229 ? -3.783 5.850 -9.004 1.00 95.19 229 ALA A C 1
ATOM 1837 O O . ALA A 1 229 ? -4.909 5.546 -8.615 1.00 95.19 229 ALA A O 1
ATOM 1838 N N . PHE A 1 230 ? -2.737 5.035 -8.862 1.00 97.06 230 PHE A N 1
ATOM 1839 C CA . PHE A 1 230 ? -2.786 3.710 -8.251 1.00 97.06 230 PHE A CA 1
ATOM 1840 C C . PHE A 1 230 ? -3.258 3.760 -6.795 1.00 97.06 230 PHE A C 1
ATOM 1842 O O . PHE A 1 230 ? -4.193 3.054 -6.420 1.00 97.06 230 PHE A O 1
ATOM 1849 N N . ALA A 1 231 ? -2.699 4.659 -5.986 1.00 94.81 231 ALA A N 1
ATOM 1850 C CA . ALA A 1 231 ? -3.101 4.850 -4.597 1.00 94.81 231 ALA A CA 1
ATOM 1851 C C . ALA A 1 231 ? -4.590 5.224 -4.468 1.00 94.81 231 ALA A C 1
ATOM 1853 O O . ALA A 1 231 ? -5.312 4.704 -3.613 1.00 94.81 231 ALA A O 1
ATOM 1854 N N . LYS A 1 232 ? -5.074 6.117 -5.340 1.00 91.69 232 LYS A N 1
ATOM 1855 C CA . LYS A 1 232 ? -6.488 6.516 -5.396 1.00 91.69 232 LYS A CA 1
ATOM 1856 C C . LYS A 1 232 ? -7.391 5.382 -5.873 1.00 91.69 232 LYS A C 1
ATOM 1858 O O . LYS A 1 232 ? -8.446 5.180 -5.273 1.00 91.69 232 LYS A O 1
ATOM 1863 N N . ALA A 1 233 ? -6.963 4.638 -6.891 1.00 94.25 233 ALA A N 1
ATOM 1864 C CA . ALA A 1 233 ? -7.668 3.471 -7.405 1.00 94.25 233 ALA A CA 1
ATOM 1865 C C . ALA A 1 233 ? -7.835 2.407 -6.314 1.00 94.25 233 ALA A C 1
ATOM 1867 O O . ALA A 1 233 ? -8.945 1.930 -6.100 1.00 94.25 233 ALA A O 1
ATOM 1868 N N . ILE A 1 234 ? -6.774 2.111 -5.553 1.00 94.00 234 ILE A N 1
ATOM 1869 C CA . ILE A 1 234 ? -6.853 1.230 -4.383 1.00 94.00 234 ILE A CA 1
ATOM 1870 C C . ILE A 1 234 ? -7.858 1.780 -3.377 1.00 94.00 234 ILE A C 1
ATOM 1872 O O . ILE A 1 234 ? -8.772 1.060 -2.990 1.00 94.00 234 ILE A O 1
ATOM 1876 N N . ARG A 1 235 ? -7.727 3.046 -2.961 1.00 91.75 235 ARG A N 1
ATOM 1877 C CA . ARG A 1 235 ? -8.612 3.643 -1.948 1.00 91.75 235 ARG A CA 1
ATOM 1878 C C . ARG A 1 235 ? -10.088 3.505 -2.305 1.00 91.75 235 ARG A C 1
ATOM 1880 O O . ARG A 1 235 ? -10.893 3.217 -1.423 1.00 91.75 235 ARG A O 1
ATOM 1887 N N . MET A 1 236 ? -10.433 3.742 -3.568 1.00 90.56 236 MET A N 1
ATOM 1888 C CA . MET A 1 236 ? -11.789 3.535 -4.069 1.00 90.56 236 MET A CA 1
ATOM 1889 C C . MET A 1 236 ? -12.148 2.055 -4.002 1.00 90.56 236 MET A C 1
ATOM 1891 O O . MET A 1 236 ? -13.056 1.680 -3.268 1.00 90.56 236 MET A O 1
ATOM 1895 N N . ALA A 1 237 ? -11.362 1.199 -4.655 1.00 90.75 237 ALA A N 1
ATOM 1896 C CA . ALA A 1 237 ? -11.641 -0.225 -4.766 1.00 90.75 237 ALA A CA 1
ATOM 1897 C C . ALA A 1 237 ? -11.811 -0.937 -3.414 1.00 90.75 237 ALA A C 1
ATOM 1899 O O . ALA A 1 237 ? -12.637 -1.843 -3.309 1.00 90.75 237 ALA A O 1
ATOM 1900 N N . VAL A 1 238 ? -11.062 -0.536 -2.381 1.00 90.38 238 VAL A N 1
ATOM 1901 C CA . VAL A 1 238 ? -11.084 -1.171 -1.053 1.00 90.38 238 VAL A CA 1
ATOM 1902 C C . VAL A 1 238 ? -12.083 -0.562 -0.077 1.00 90.38 238 VAL A C 1
ATOM 1904 O O . VAL A 1 238 ? -12.240 -1.090 1.029 1.00 90.38 238 VAL A O 1
ATOM 1907 N N . LYS A 1 239 ? -12.749 0.539 -0.425 1.00 89.69 239 LYS A N 1
ATOM 1908 C CA . LYS A 1 239 ? -13.725 1.179 0.457 1.00 89.69 239 LYS A CA 1
ATOM 1909 C C . LYS A 1 239 ? -14.906 0.245 0.692 1.00 89.69 239 LYS A C 1
ATOM 1911 O O . LYS A 1 239 ? -15.476 -0.260 -0.266 1.00 89.69 239 LYS A O 1
ATOM 1916 N N . ARG A 1 240 ? -15.259 0.027 1.963 1.00 87.56 240 ARG A N 1
ATOM 1917 C CA . ARG A 1 240 ? -16.400 -0.803 2.364 1.00 87.56 240 ARG A CA 1
ATOM 1918 C C . ARG A 1 240 ? -17.635 0.051 2.629 1.00 87.56 240 ARG A C 1
ATOM 1920 O O . ARG A 1 240 ? -17.512 1.117 3.229 1.00 87.56 240 ARG A O 1
ATOM 1927 N N . ASP A 1 241 ? -18.801 -0.445 2.232 1.00 85.88 241 ASP A N 1
ATOM 1928 C CA . ASP A 1 241 ? -20.099 0.086 2.650 1.00 85.88 241 ASP A CA 1
ATOM 1929 C C . ASP A 1 241 ? -20.545 -0.573 3.976 1.00 85.88 241 ASP A C 1
ATOM 1931 O O . ASP A 1 241 ? -20.833 -1.770 3.997 1.00 85.88 241 ASP A O 1
ATOM 1935 N N . PRO A 1 242 ? -20.633 0.175 5.092 1.00 84.38 242 PRO A N 1
ATOM 1936 C CA . PRO A 1 242 ? -21.085 -0.347 6.386 1.00 84.38 242 PRO A CA 1
ATOM 1937 C C . PRO A 1 242 ? -22.506 -0.926 6.363 1.00 84.38 242 PRO A C 1
ATOM 1939 O O . PRO A 1 242 ? -22.841 -1.770 7.199 1.00 84.38 242 PRO A O 1
ATOM 1942 N N . MET A 1 243 ? -23.336 -0.476 5.420 1.00 84.06 243 MET A N 1
ATOM 1943 C CA . MET A 1 243 ? -24.738 -0.867 5.285 1.00 84.06 243 MET A CA 1
ATOM 1944 C C . MET A 1 243 ? -24.936 -2.055 4.338 1.00 84.06 243 MET A C 1
ATOM 1946 O O . MET A 1 243 ? -26.036 -2.605 4.269 1.00 84.06 243 MET A O 1
ATOM 1950 N N . SER A 1 244 ? -23.884 -2.493 3.640 1.00 83.31 244 SER A N 1
ATOM 1951 C CA . SER A 1 244 ? -23.946 -3.572 2.656 1.00 83.31 244 SER A CA 1
ATOM 1952 C C . SER A 1 244 ? -22.919 -4.659 2.949 1.00 83.31 244 SER A C 1
ATOM 1954 O O . SER A 1 244 ? -21.720 -4.421 3.032 1.00 83.31 244 SER A O 1
ATOM 1956 N N . ASN A 1 245 ? -23.392 -5.902 3.052 1.00 82.12 245 ASN A N 1
ATOM 1957 C CA . ASN A 1 245 ? -22.539 -7.084 3.214 1.00 82.12 245 ASN A CA 1
ATOM 1958 C C . ASN A 1 245 ? -22.501 -7.953 1.943 1.00 82.12 245 ASN A C 1
ATOM 1960 O O . ASN A 1 245 ? -22.261 -9.160 1.998 1.00 82.12 245 ASN A O 1
ATOM 1964 N N . TYR A 1 246 ? -22.820 -7.358 0.795 1.00 86.56 246 TYR A N 1
ATOM 1965 C CA . TYR A 1 246 ? -22.865 -8.058 -0.483 1.00 86.56 246 TYR A CA 1
ATOM 1966 C C . TYR A 1 246 ? -21.450 -8.363 -0.997 1.00 86.56 246 TYR A C 1
ATOM 1968 O O . TYR A 1 246 ? -20.561 -7.513 -0.944 1.00 86.56 246 TYR A O 1
ATOM 1976 N N . LEU A 1 247 ? -21.236 -9.573 -1.521 1.00 85.81 247 LEU A N 1
ATOM 1977 C CA . LEU A 1 247 ? -20.007 -9.920 -2.236 1.00 85.81 247 LEU A CA 1
ATOM 1978 C C . LEU A 1 247 ? -20.108 -9.390 -3.675 1.00 85.81 247 LEU A C 1
ATOM 1980 O O . LEU A 1 247 ? -21.014 -9.829 -4.382 1.00 85.81 247 LEU A O 1
ATOM 1984 N N . PRO A 1 248 ? -19.193 -8.525 -4.157 1.00 84.19 248 PRO A N 1
ATOM 1985 C CA . PRO A 1 248 ? -19.257 -7.942 -5.502 1.00 84.19 248 PRO A CA 1
ATOM 1986 C C . PRO A 1 248 ? -18.856 -8.936 -6.618 1.00 84.19 248 PRO A C 1
ATOM 1988 O O . PRO A 1 248 ? -17.990 -8.661 -7.453 1.00 84.19 248 PRO A O 1
ATOM 1991 N N . SER A 1 249 ? -19.496 -10.110 -6.642 1.00 83.31 249 SER A N 1
ATOM 1992 C CA . SER A 1 249 ? -19.275 -11.206 -7.586 1.00 83.31 249 SER A CA 1
ATOM 1993 C C . SER A 1 249 ? -20.558 -11.986 -7.839 1.00 83.31 249 SER A C 1
ATOM 1995 O O . SER A 1 249 ? -21.156 -12.546 -6.923 1.00 83.31 249 SER A O 1
ATOM 1997 N N . THR A 1 250 ? -20.933 -12.112 -9.111 1.00 77.69 250 THR A N 1
ATOM 1998 C CA . THR A 1 250 ? -22.062 -12.953 -9.536 1.00 77.69 250 THR A CA 1
ATOM 1999 C C . THR A 1 250 ? -21.780 -14.448 -9.385 1.00 77.69 250 THR A C 1
ATOM 2001 O O . THR A 1 250 ? -22.714 -15.242 -9.362 1.00 77.69 250 THR A O 1
ATOM 2004 N N . LYS A 1 251 ? -20.506 -14.849 -9.255 1.00 81.44 251 LYS A N 1
ATOM 2005 C CA . LYS A 1 251 ? -20.103 -16.251 -9.056 1.00 81.44 251 LYS A CA 1
ATOM 2006 C C . LYS A 1 251 ? -20.242 -16.719 -7.604 1.00 81.44 251 LYS A C 1
ATOM 2008 O O . LYS A 1 251 ? -20.051 -17.899 -7.341 1.00 81.44 251 LYS A O 1
ATOM 2013 N N . GLY A 1 252 ? -20.517 -15.810 -6.664 1.00 78.25 252 GLY A N 1
ATOM 2014 C CA . GLY A 1 252 ? -20.620 -16.123 -5.233 1.00 78.25 252 GLY A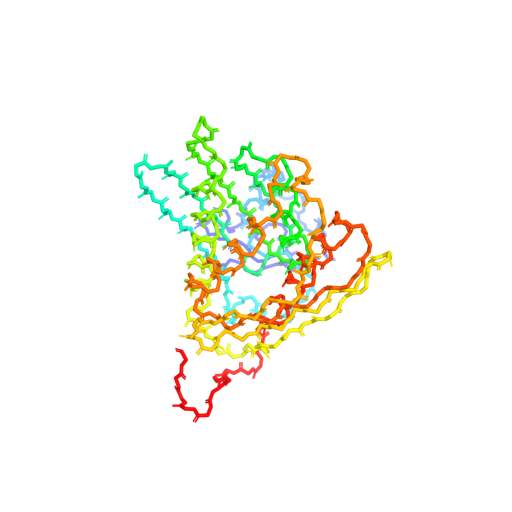 CA 1
ATOM 2015 C C . GLY A 1 252 ? -19.280 -16.363 -4.521 1.00 78.25 252 GLY A C 1
ATOM 2016 O O . GLY A 1 252 ? -19.278 -16.657 -3.332 1.00 78.25 252 GLY A O 1
ATOM 2017 N N . VAL A 1 253 ? -18.152 -16.210 -5.224 1.00 81.56 253 VAL A N 1
ATOM 2018 C CA . VAL A 1 253 ? -16.778 -16.378 -4.713 1.00 81.56 253 VAL A CA 1
ATOM 2019 C C . VAL A 1 253 ? -15.811 -15.434 -5.454 1.00 81.56 253 VAL A C 1
ATOM 2021 O O . VAL A 1 253 ? -16.095 -15.045 -6.597 1.00 81.56 253 VAL A O 1
ATOM 2024 N N . LEU A 1 254 ? -14.717 -15.036 -4.786 1.00 72.44 254 LEU A N 1
ATOM 2025 C CA . LEU A 1 254 ? -13.607 -14.186 -5.260 1.00 72.44 254 LEU A CA 1
ATOM 2026 C C . LEU A 1 254 ? -12.278 -14.571 -4.598 1.00 72.44 254 LEU A C 1
ATOM 2028 O O . LEU A 1 254 ? -12.329 -15.286 -3.579 1.00 72.44 254 LEU A O 1
#

Secondary structure (DSSP, 8-state):
-EEESSHHHHHHHHHTTS-EEEE-S-TTTTGGG--S-HHHHHTTEEEEES-HHHHHHHHHH---EEEEEEE-SSEEEEEEEETTS---EEEE-S-HHHHHHHHHHHHHHT-EEEEEEEE-TTT-SHHHHHHHHHHHHHHHHHHTS--TTB----EEEEETTEEEEEEEE-SS--EEEEEE----SEETTEETHHHHHHHHHHHHHHT-EEEEEEE-S-HHHHHHHHHHHHHHHHHHHT-B-TT----S-TTS--

Radius of gyration: 20.64 Å; chains: 1; bounding box: 50×35×60 Å

Sequence (254 aa):
FVIGDRITDVQLAKNLGCKAIWLNNDPELGAGEVKDQADELRNVIALETSEWSKIYEFLRLGLRKVVHERNTNETQIKIELNIDGTGKGRIYTGIGFFDHMLEQIARHGKMDLTIRTNGDLEIDEHHTIEDTGIALGEAFAQALADKRGMERYGFALPMDDAEAKVLIDFGGRNWIVWNAEFKREFVGEMPTEMFFHFFKSFSDGAKCNLNIECRGDNEHHKIESIFKAFAKAIRMAVKRDPMSNYLPSTKGVL

Foldseek 3Di:
DQEEQALVSLVVCVVVVAAYAHLPPDDCHCVVVDDDDPVVSVVRHPHYHVDPVVVLLCVLPPWLWDWFWDDDPFKTKIKTKTQCAQLAEAEALPAVLVSVLVSLLSNLLRMHMYMDMDGDCVVHCQCSLLVSLLRLLQSLLSSCVQQFQFQAWFFWDDDDQKTKGKTKGLPQAADEADADDDPDQDDRRDGPVSLVSSPNSSSVNNRMYIYMHMDGDDPSRRSSNHSSRVSNGNSRRRDGDSVTRHRPDPVRGD